Protein 4AO6 (pdb70)

Nearest PDB structures (foldseek):
  4ao6-assembly1_A-2  TM=1.005E+00  e=2.327E-51  unidentified
  4ao7-assembly1_A-2  TM=9.960E-01  e=3.201E-47  unidentified
  4ao8-assembly1_A-2  TM=9.995E-01  e=1.293E-46  unidentified
  6eic-assembly3_B  TM=7.854E-01  e=2.548E-12  Mycobacterium tuberculosis H37Rv
  7p0y-assembly1_A  TM=7.653E-01  e=2.265E-11  Mycobacterium tuberculosis H37Rv

B-factor: mean 31.87, std 13.3, range [12.81, 83.3]

Radius of gyration: 16.22 Å; Cα contacts (8 Å, |Δi|>4): 499; chains: 1; bounding box: 33×37×43 Å

Secondary structure (DSSP, 8-state):
-EE-S--EEETTEEEEEEEEEETTEEEEEEEEEESSS--SEEEEEE--HHHHHHHHHHHTTEEEEEE------GGGSTTHHHHHHHTTHHHHHHHHHHHHHHHHHHHH----EEEEE-THHHHHHHHHHHH-TTEEEEEEES--TTSTTHHHHHHHGGG--S-EEEEEETT-SSS-HHHHHHHHHH---SSEEEEEESS-TT---HHIIIIIHHHHHHHH--

Foldseek 3Di:
DFWDVDWDDDDQKTKTWDWDQFPNDIKTKIKIAGNDDAAAAEEEEAEVLSVVQQVLLNVLRYMYMYIHALEVHGQPDPCRLVSQVVRVHQVNLQRSVVVVLVVCCVVRNQHQYAYEYEDVSQSSVLSNLLPPVSHQEYEYEPDFLVGSVNVVLLVRQLSNAHAYEYEYECAEPNAHPVRRVVSQVSHNYPNYHYDYYYDYSVCDPVCCSHVVVSVVCSVRRD

Structure (mmCIF, N/CA/C/O backbone):
data_4AO6
#
_entry.id   4AO6
#
_cell.length_a   55.860
_cell.length_b   69.870
_cell.length_c   54.060
_cell.angle_alpha   90.00
_cell.angle_beta   90.00
_cell.angle_gamma   90.00
#
_symmetry.space_group_name_H-M   'P 21 21 2'
#
loop_
_entity.id
_entity.type
_entity.pdbx_description
1 polymer ESTERASE
2 water water
#
loop_
_atom_site.group_PDB
_atom_site.id
_atom_site.type_symbol
_atom_site.label_atom_id
_atom_site.label_alt_id
_atom_site.label_comp_id
_atom_site.label_asym_id
_atom_site.label_entity_id
_atom_site.label_seq_id
_atom_site.pdbx_PDB_ins_code
_atom_site.Cartn_x
_atom_site.Cartn_y
_atom_site.Cartn_z
_atom_site.occupancy
_atom_site.B_iso_or_equiv
_atom_site.auth_seq_id
_atom_site.auth_comp_id
_atom_site.auth_asym_id
_atom_site.auth_atom_id
_atom_site.pdbx_PDB_model_num
ATOM 1 N N . MET A 1 17 ? 46.814 33.284 20.102 1.00 56.81 5 MET A N 1
ATOM 2 C CA . MET A 1 17 ? 47.460 32.503 21.184 1.00 56.24 5 MET A CA 1
ATOM 3 C C . MET A 1 17 ? 47.202 33.153 22.538 1.00 56.52 5 MET A C 1
ATOM 4 O O . MET A 1 17 ? 48.144 33.414 23.296 1.00 57.51 5 MET A O 1
ATOM 9 N N . SER A 1 18 ? 45.926 33.411 22.834 1.00 55.46 6 SER A N 1
ATOM 10 C CA . SER A 1 18 ? 45.521 33.946 24.135 1.00 55.28 6 SER A CA 1
ATOM 11 C C . SER A 1 18 ? 44.035 33.736 24.424 1.00 53.98 6 SER A C 1
ATOM 12 O O . SER A 1 18 ? 43.205 33.713 23.507 1.00 53.33 6 SER A O 1
ATOM 15 N N . TRP A 1 19 ? 43.716 33.606 25.709 1.00 53.57 7 TRP A N 1
ATOM 16 C CA . TRP A 1 19 ? 42.336 33.504 26.176 1.00 52.77 7 TRP A CA 1
ATOM 17 C C . TRP A 1 19 ? 41.532 34.769 25.883 1.00 54.95 7 TRP A C 1
ATOM 18 O O . TRP A 1 19 ? 42.090 35.867 25.780 1.00 55.67 7 TRP A O 1
ATOM 29 N N . ASN A 1 20 ? 40.218 34.576 25.774 1.00 56.31 8 ASN A N 1
ATOM 30 C CA . ASN A 1 20 ? 39.234 35.583 25.365 1.00 58.77 8 ASN A CA 1
ATOM 31 C C . ASN A 1 20 ? 39.286 35.937 23.881 1.00 59.85 8 ASN A C 1
ATOM 32 O O . ASN A 1 20 ? 40.260 36.537 23.428 1.00 60.41 8 ASN A O 1
ATOM 37 N N . GLY A 1 21 ? 38.257 35.555 23.120 1.00 60.62 9 GLY A N 1
ATOM 38 C CA . GLY A 1 21 ? 37.143 34.720 23.585 1.00 61.73 9 GLY A CA 1
ATOM 39 C C . GLY A 1 21 ? 36.089 35.319 24.510 0.50 63.90 9 GLY A C 1
ATOM 40 O O . GLY A 1 21 ? 34.973 35.630 24.077 0.50 64.23 9 GLY A O 1
ATOM 41 N N . LYS A 1 22 ? 36.460 35.454 25.787 1.00 65.64 10 LYS A N 1
ATOM 42 C CA . LYS A 1 22 ? 35.594 35.890 26.900 1.00 67.85 10 LYS A CA 1
ATOM 43 C C . LYS A 1 22 ? 34.799 34.698 27.429 1.00 68.08 10 LYS A C 1
ATOM 44 O O . LYS A 1 22 ? 34.162 33.971 26.658 1.00 67.36 10 LYS A O 1
ATOM 50 N N . ASP A 1 23 ? 34.855 34.494 28.746 1.00 69.65 11 ASP A N 1
ATOM 51 C CA . ASP A 1 23 ? 34.406 33.233 29.350 1.00 69.92 11 ASP A CA 1
ATOM 52 C C . ASP A 1 23 ? 33.243 33.290 30.355 1.00 71.27 11 ASP A C 1
ATOM 53 O O . ASP A 1 23 ? 33.066 34.279 31.071 1.00 72.89 11 ASP A O 1
ATOM 58 N N . GLU A 1 24 ? 32.459 32.211 30.387 1.00 71.03 12 GLU A N 1
ATOM 59 C CA . GLU A 1 24 ? 31.324 32.064 31.308 1.00 72.26 12 GLU A CA 1
ATOM 60 C C . GLU A 1 24 ? 31.468 30.793 32.167 1.00 71.94 12 GLU A C 1
ATOM 61 O O . GLU A 1 24 ? 32.517 30.145 32.155 1.00 71.29 12 GLU A O 1
ATOM 67 N N . ARG A 1 25 ? 30.427 30.454 32.926 0.50 72.59 13 ARG A N 1
ATOM 68 C CA . ARG A 1 25 ? 30.397 29.190 33.666 1.00 72.16 13 ARG A CA 1
AT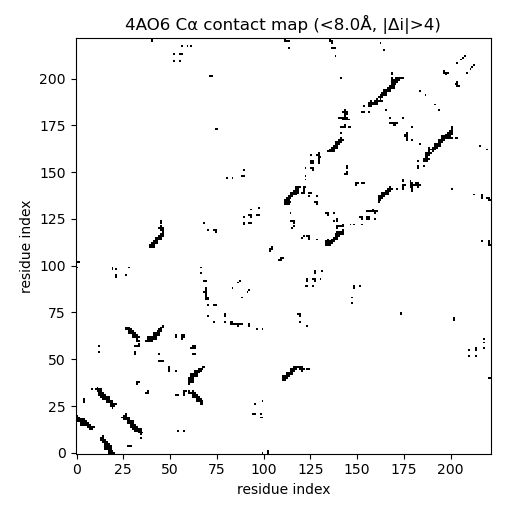OM 69 C C . ARG A 1 25 ? 28.973 28.666 33.847 0.50 72.17 13 ARG A C 1
ATOM 70 O O . ARG A 1 25 ? 28.203 29.181 34.664 0.50 73.55 13 ARG A O 1
ATOM 78 N N . LYS A 1 26 ? 28.637 27.640 33.069 1.00 70.47 14 LYS A N 1
ATOM 79 C CA . LYS A 1 26 ? 27.327 26.999 33.147 1.00 70.29 14 LYS A CA 1
ATOM 80 C C . LYS A 1 26 ? 27.422 25.684 33.925 1.00 69.25 14 LYS A C 1
ATOM 81 O O . LYS A 1 26 ? 28.001 24.706 33.433 1.00 67.83 14 LYS A O 1
ATOM 87 N N . LEU A 1 27 ? 26.864 25.686 35.141 1.00 69.61 15 LEU A N 1
ATOM 88 C CA . LEU A 1 27 ? 26.806 24.509 36.024 1.00 68.60 15 LEU A CA 1
ATOM 89 C C . LEU A 1 27 ? 28.206 23.985 36.406 1.00 66.90 15 LEU A C 1
ATOM 90 O O . LEU A 1 27 ? 29.005 24.727 36.977 1.00 67.53 15 LEU A O 1
ATOM 95 N N . SER A 1 28 ? 28.491 22.721 36.087 1.00 64.31 16 SER A N 1
ATOM 96 C CA . SER A 1 28 ? 29.759 22.070 36.426 1.00 62.28 16 SER A CA 1
ATOM 97 C C . SER A 1 28 ? 30.736 22.072 35.241 1.00 59.70 16 SER A C 1
ATOM 98 O O . SER A 1 28 ? 31.806 21.452 35.296 1.00 58.99 16 SER A O 1
ATOM 101 N N . VAL A 1 29 ? 30.360 22.791 34.184 1.00 57.68 17 VAL A N 1
ATOM 102 C CA . VAL A 1 29 ? 31.183 22.941 32.986 1.00 54.75 17 VAL A CA 1
ATOM 103 C C . VAL A 1 29 ? 31.687 24.385 32.885 1.00 54.19 17 VAL A C 1
ATOM 104 O O . VAL A 1 29 ? 30.891 25.330 32.812 1.00 55.22 17 VAL A O 1
ATOM 108 N N . GLN A 1 30 ? 33.007 24.550 32.916 1.00 52.15 18 GLN A N 1
ATOM 109 C CA . GLN A 1 30 ? 33.646 25.848 32.699 1.00 51.04 18 GLN A CA 1
ATOM 110 C C . GLN A 1 30 ? 33.906 26.036 31.203 1.00 48.87 18 GLN A C 1
ATOM 111 O O . GLN A 1 30 ? 34.494 25.172 30.556 1.00 47.57 18 GLN A O 1
ATOM 117 N N . GLU A 1 31 ? 33.449 27.159 30.659 1.00 47.60 19 GLU A N 1
ATOM 118 C CA . GLU A 1 31 ? 33.664 27.480 29.254 1.00 45.45 19 GLU A CA 1
ATOM 119 C C . GLU A 1 31 ? 34.525 28.737 29.133 1.00 44.62 19 GLU A C 1
ATOM 120 O O . GLU A 1 31 ? 34.221 29.768 29.743 1.00 45.54 19 GLU A O 1
ATOM 126 N N . ARG A 1 32 ? 35.603 28.638 28.367 1.00 41.80 20 ARG A N 1
ATOM 127 C CA . ARG A 1 32 ? 36.532 29.745 28.182 1.00 41.31 20 ARG A CA 1
ATOM 128 C C . ARG A 1 32 ? 36.783 29.975 26.712 1.00 39.59 20 ARG A C 1
ATOM 129 O O . ARG A 1 32 ? 37.157 29.046 25.984 1.00 37.74 20 ARG A O 1
ATOM 137 N N . GLY A 1 33 ? 36.583 31.213 26.279 1.00 38.60 21 GLY A N 1
ATOM 138 C CA . GLY A 1 33 ? 36.896 31.585 24.916 1.00 37.22 21 GLY A CA 1
ATOM 139 C C . GLY A 1 33 ? 38.378 31.838 24.773 1.00 36.76 21 GLY A C 1
ATOM 140 O O . GLY A 1 33 ? 39.045 32.217 25.739 1.00 36.75 21 GLY A O 1
ATOM 141 N N . PHE A 1 34 ? 38.884 31.627 23.565 1.00 35.73 22 PHE A N 1
ATOM 142 C CA . PHE A 1 34 ? 40.247 31.997 23.212 1.00 36.28 22 PHE A CA 1
ATOM 143 C C . PHE A 1 34 ? 40.337 32.446 21.756 1.00 37.59 22 PHE A C 1
ATOM 144 O O . PHE A 1 34 ? 39.385 32.300 20.985 1.00 36.89 22 PHE A O 1
ATOM 152 N N . SER A 1 35 ? 41.480 33.009 21.391 1.00 39.80 23 SER A N 1
ATOM 153 C CA . SER A 1 35 ? 41.675 33.534 20.060 1.00 42.50 23 SER A CA 1
ATOM 154 C C . SER A 1 35 ? 43.100 33.256 19.629 1.00 43.87 23 SER A C 1
ATOM 155 O O . SER A 1 35 ? 44.033 33.368 20.433 1.00 45.10 23 SER A O 1
ATOM 158 N N . LEU A 1 36 ? 43.276 32.892 18.365 1.00 45.15 24 LEU A N 1
ATOM 159 C CA . LEU A 1 36 ? 44.614 32.638 17.834 1.00 46.84 24 LEU A CA 1
ATOM 160 C C . LEU A 1 36 ? 44.918 33.463 16.598 1.00 48.33 24 LEU A C 1
ATOM 161 O O . LEU A 1 36 ? 44.018 33.798 15.834 1.00 48.47 24 LEU A O 1
ATOM 166 N N . GLU A 1 37 ? 46.196 33.781 16.405 1.00 50.11 25 GLU A N 1
ATOM 167 C CA . GLU A 1 37 ? 46.658 34.344 15.142 1.00 51.94 25 GLU A CA 1
ATOM 168 C C . GLU A 1 37 ? 47.527 33.297 14.452 1.00 51.92 25 GLU A C 1
ATOM 169 O O . GLU A 1 37 ? 48.583 32.920 14.968 1.00 52.30 25 GLU A O 1
ATOM 175 N N . VAL A 1 38 ? 47.056 32.806 13.304 1.00 51.99 26 VAL A N 1
ATOM 176 C CA . VAL A 1 38 ? 47.715 31.713 12.585 1.00 51.98 26 VAL A CA 1
ATOM 177 C C . VAL A 1 38 ? 47.902 32.056 11.107 1.00 53.39 26 VAL A C 1
ATOM 178 O O . VAL A 1 38 ? 46.922 32.275 10.385 1.00 53.57 26 VAL A O 1
ATOM 182 N N . ASP A 1 39 ? 49.165 32.100 10.675 1.00 54.78 27 ASP A N 1
ATOM 183 C CA . ASP A 1 39 ? 49.554 32.397 9.286 1.00 56.13 27 ASP A CA 1
ATOM 184 C C . ASP A 1 39 ? 48.703 33.497 8.623 1.00 57.02 27 ASP A C 1
ATOM 185 O O . ASP A 1 39 ? 48.283 33.359 7.468 1.00 57.45 27 ASP A O 1
ATOM 190 N N . GLY A 1 40 ? 48.449 34.574 9.373 1.00 57.20 28 GLY A N 1
ATOM 191 C CA . GLY A 1 40 ? 47.658 35.712 8.893 1.00 58.01 28 GLY A CA 1
ATOM 192 C C . GLY A 1 40 ? 46.175 35.731 9.245 1.00 56.99 28 GLY A C 1
ATOM 193 O O . GLY A 1 40 ? 45.490 36.725 8.974 1.00 57.80 28 GLY A O 1
ATOM 194 N N . ARG A 1 41 ? 45.683 34.648 9.850 1.00 55.08 29 ARG A N 1
ATOM 195 C CA . ARG A 1 41 ? 44.258 34.495 10.181 1.00 53.75 29 ARG A CA 1
ATOM 196 C C . ARG A 1 41 ? 43.963 34.624 11.679 1.00 52.71 29 ARG A C 1
ATOM 197 O O . ARG A 1 41 ? 44.815 34.325 12.526 1.00 52.69 29 ARG A O 1
ATOM 205 N N . THR A 1 42 ? 42.745 35.071 11.989 1.00 51.79 30 THR A N 1
ATOM 206 C CA . THR A 1 42 ? 42.252 35.161 13.364 1.00 50.23 30 THR A CA 1
ATOM 207 C C . THR A 1 42 ? 41.374 33.947 13.645 0.50 47.92 30 THR A C 1
ATOM 208 O O . THR A 1 42 ? 40.334 33.771 13.006 0.50 47.48 30 THR A O 1
ATOM 212 N N . VAL A 1 43 ? 41.800 33.124 14.602 1.00 45.67 31 VAL A N 1
ATOM 213 C CA . VAL A 1 43 ? 41.151 31.841 14.886 1.00 43.67 31 VAL A CA 1
ATOM 214 C C . VAL A 1 43 ? 40.406 31.869 16.230 1.00 41.97 31 VAL A C 1
ATOM 215 O O . VAL A 1 43 ? 41.032 31.784 17.298 1.00 42.22 31 VAL A O 1
ATOM 219 N N . PRO A 1 44 ? 39.064 31.999 16.179 1.00 40.64 32 PRO A N 1
ATOM 220 C CA . PRO A 1 44 ? 38.229 31.989 17.386 1.00 39.33 32 PRO A CA 1
ATOM 221 C C . PRO A 1 44 ? 37.973 30.565 17.913 1.00 36.36 32 PRO A C 1
ATOM 222 O O . PRO A 1 44 ? 37.690 29.653 17.129 1.00 35.37 32 PRO A O 1
ATOM 226 N N . GLY A 1 45 ? 38.057 30.392 19.227 1.00 34.69 33 GLY A N 1
ATOM 227 C CA . GLY A 1 45 ? 37.844 29.080 19.835 1.00 32.27 33 GLY A CA 1
ATOM 228 C C . GLY A 1 45 ? 37.158 29.071 21.191 1.00 31.08 33 GLY A C 1
ATOM 229 O O . GLY A 1 45 ? 36.975 30.117 21.825 1.00 32.96 33 GLY A O 1
ATOM 230 N N . VAL A 1 46 ? 36.772 27.876 21.630 1.00 29.15 34 VAL A N 1
ATOM 231 C CA . VAL A 1 46 ? 36.119 27.663 22.918 1.00 28.77 34 VAL A CA 1
ATOM 232 C C . VAL A 1 46 ? 36.701 26.420 23.584 1.00 27.45 34 VAL A C 1
ATOM 233 O O . VAL A 1 46 ? 36.978 25.431 22.910 1.00 26.15 34 VAL A O 1
ATOM 237 N N . TYR A 1 47 ? 36.843 26.483 24.909 1.00 27.00 35 TYR A N 1
ATOM 238 C CA . TYR A 1 47 ? 37.352 25.377 25.689 1.00 26.35 35 TYR A CA 1
ATOM 239 C C . TYR A 1 47 ? 36.395 25.029 26.818 1.00 27.06 35 TYR A C 1
ATOM 240 O O . TYR A 1 47 ? 36.028 25.899 27.639 1.00 28.51 35 TYR A O 1
ATOM 249 N N . TRP A 1 48 ? 35.968 23.768 26.843 1.00 26.68 36 TRP A N 1
ATOM 250 C CA . TRP A 1 48 ? 35.057 23.267 27.863 1.00 28.08 36 TRP A CA 1
ATOM 251 C C . TRP A 1 48 ? 35.813 22.352 28.801 1.00 29.20 36 TRP A C 1
ATOM 252 O O . TRP A 1 48 ? 36.562 21.483 28.360 1.00 26.94 36 TRP A O 1
ATOM 263 N N . SER A 1 49 ? 35.602 22.532 30.105 1.00 31.56 37 SER A N 1
ATOM 264 C CA . SER A 1 49 ? 36.314 21.726 31.092 1.00 34.28 37 SER A CA 1
ATOM 265 C C . SER A 1 49 ? 35.490 21.600 32.363 1.00 36.49 37 SER A C 1
ATOM 266 O O . SER A 1 49 ? 34.581 22.400 32.582 1.00 37.68 37 SER A O 1
ATOM 269 N N . PRO A 1 50 ? 35.779 20.578 33.188 1.00 38.24 38 PRO A N 1
ATOM 270 C CA . PRO A 1 50 ? 35.118 20.491 34.491 1.00 41.01 38 PRO A CA 1
ATOM 271 C C . PRO A 1 50 ? 35.461 21.719 35.324 1.00 43.47 38 PRO A C 1
ATOM 272 O O . PRO A 1 50 ? 36.612 22.178 35.319 1.00 44.04 38 PRO A O 1
ATOM 276 N N . ALA A 1 51 ? 34.459 22.244 36.018 1.00 46.32 39 ALA A N 1
ATOM 277 C CA . ALA A 1 51 ? 34.611 23.455 36.824 1.00 49.01 39 ALA A CA 1
ATOM 278 C C . ALA A 1 51 ? 35.493 23.254 38.063 1.00 51.14 39 ALA A C 1
ATOM 279 O O . ALA A 1 51 ? 35.840 24.218 38.749 1.00 52.55 39 ALA A O 1
ATOM 281 N N . GLU A 1 52 ? 35.859 22.003 38.329 1.00 51.90 40 GLU A N 1
ATOM 282 C CA . GLU A 1 52 ? 36.763 21.657 39.424 1.00 53.95 40 GLU A CA 1
ATOM 283 C C . GLU A 1 52 ? 36.795 20.133 39.553 1.00 54.28 40 GLU A C 1
ATOM 284 O O . GLU A 1 52 ? 35.744 19.489 39.518 1.00 54.82 40 GLU A O 1
ATOM 290 N N . GLY A 1 53 ? 37.985 19.546 39.673 1.00 54.47 41 GLY A N 1
ATOM 291 C CA . GLY A 1 53 ? 39.250 20.279 39.665 1.00 54.52 41 GLY A CA 1
ATOM 292 C C . GLY A 1 53 ? 39.926 20.150 38.314 1.00 53.00 41 GLY A C 1
ATOM 293 O O . GLY A 1 53 ? 40.105 21.148 37.601 1.00 53.07 41 GLY A O 1
ATOM 294 N N . SER A 1 54 ? 40.279 18.915 37.950 1.00 51.41 42 SER A N 1
ATOM 295 C CA . SER A 1 54 ? 40.976 18.671 36.695 1.00 48.63 42 SER A CA 1
ATOM 296 C C . SER A 1 54 ? 40.341 17.616 35.797 1.00 45.78 42 SER A C 1
ATOM 297 O O . SER A 1 54 ? 39.298 17.023 36.107 1.00 45.92 42 SER A O 1
ATOM 300 N N . SER A 1 55 ? 41.004 17.387 34.672 1.00 42.14 43 SER A N 1
ATOM 301 C CA . SER A 1 55 ? 40.444 16.601 33.590 1.00 37.69 43 SER A CA 1
ATOM 302 C C . SER A 1 55 ? 41.614 16.033 32.830 1.00 34.98 43 SER A C 1
ATOM 303 O O . SER A 1 55 ? 42.502 16.775 32.414 1.00 35.04 43 SER A O 1
ATOM 306 N N . ASP A 1 56 ? 41.636 14.715 32.682 1.00 31.85 44 ASP A N 1
ATOM 307 C CA . ASP A 1 56 ? 42.809 14.021 32.173 1.00 29.98 44 ASP A CA 1
ATOM 308 C C . ASP A 1 56 ? 42.861 13.686 30.693 1.00 27.87 44 ASP A C 1
ATOM 309 O O . ASP A 1 56 ? 43.830 13.086 30.234 1.00 26.62 44 ASP A O 1
ATOM 314 N N . ARG A 1 57 ? 41.813 14.038 29.936 1.00 24.20 45 ARG A N 1
ATOM 315 C CA . ARG A 1 57 ? 41.742 13.700 28.515 1.00 22.95 45 ARG A CA 1
ATOM 316 C C . ARG A 1 57 ? 41.069 14.864 27.794 1.00 19.61 45 ARG A C 1
ATOM 317 O O . ARG A 1 57 ? 40.411 15.696 28.429 1.00 20.86 45 ARG A O 1
ATOM 325 N N . LEU A 1 58 ? 41.297 14.963 26.495 1.00 18.16 46 LEU A N 1
ATOM 326 C CA . LEU A 1 58 ? 40.752 16.065 25.689 1.00 16.95 46 LEU A CA 1
ATOM 327 C C . LEU A 1 58 ? 40.203 15.563 24.362 1.00 17.17 46 LEU A C 1
ATOM 328 O O . LEU A 1 58 ? 40.764 14.662 23.750 1.00 17.24 46 LEU A O 1
ATOM 333 N N . VAL A 1 59 ? 39.084 16.153 23.906 1.00 15.68 47 VAL A N 1
ATOM 334 C CA . VAL A 1 59 ? 38.565 15.886 22.563 1.00 15.56 47 VAL A CA 1
ATOM 335 C C . VAL A 1 59 ? 38.384 17.184 21.788 1.00 15.66 47 VAL A C 1
ATOM 336 O O . VAL A 1 59 ? 37.863 18.169 22.318 1.00 17.31 47 VAL A O 1
ATOM 340 N N . LEU A 1 60 ? 38.858 17.192 20.542 1.00 16.64 48 LEU A N 1
ATOM 341 C CA . LEU A 1 60 ? 38.668 18.320 19.634 1.00 17.04 48 LEU A CA 1
ATOM 342 C C . LEU A 1 60 ? 37.364 18.080 18.911 1.00 16.31 48 LEU A C 1
ATOM 343 O O . LEU A 1 60 ? 37.120 16.976 18.400 1.00 17.08 48 LEU A O 1
ATOM 348 N N . LEU A 1 61 ? 36.510 19.110 18.916 1.00 17.14 49 LEU A N 1
ATOM 349 C CA . LEU A 1 61 ? 35.154 19.005 18.330 1.00 17.74 49 LEU A CA 1
ATOM 350 C C . LEU A 1 61 ? 35.050 19.875 17.072 1.00 18.74 49 LEU A C 1
ATOM 351 O O . LEU A 1 61 ? 35.184 21.100 17.147 1.00 19.54 49 LEU A O 1
ATOM 356 N N . GLY A 1 62 ? 34.828 19.230 15.929 1.00 19.44 50 GLY A N 1
ATOM 357 C CA . GLY A 1 62 ? 34.755 19.904 14.637 1.00 21.65 50 GLY A CA 1
ATOM 358 C C . GLY A 1 62 ? 33.332 20.058 14.163 1.00 23.88 50 GLY A C 1
ATOM 359 O O . GLY A 1 62 ? 32.554 19.112 14.207 1.00 23.56 50 GLY A O 1
ATOM 360 N N . HIS A 1 63 ? 32.975 21.252 13.709 1.00 27.96 51 HIS A N 1
ATOM 361 C CA . HIS A 1 63 ? 31.609 21.433 13.221 1.00 31.09 51 HIS A CA 1
ATOM 362 C C . HIS A 1 63 ? 31.514 22.103 11.853 1.00 33.41 51 HIS A C 1
ATOM 363 O O . HIS A 1 63 ? 30.433 22.566 11.436 1.00 36.02 51 HIS A O 1
ATOM 370 N N . GLU A 1 72 ? 24.785 23.459 17.780 1.00 41.07 60 GLU A N 1
ATOM 371 C CA . GLU A 1 72 ? 24.061 23.001 18.966 1.00 40.09 60 GLU A CA 1
ATOM 372 C C . GLU A 1 72 ? 24.551 21.617 19.419 1.00 37.88 60 GLU A C 1
ATOM 373 O O . GLU A 1 72 ? 24.856 21.437 20.606 1.00 37.84 60 GLU A O 1
ATOM 379 N N . TYR A 1 73 ? 24.636 20.653 18.497 1.00 35.82 61 TYR A N 1
ATOM 380 C CA . TYR A 1 73 ? 25.050 19.304 18.891 1.00 33.25 61 TYR A CA 1
ATOM 381 C C . TYR A 1 73 ? 26.470 19.273 19.438 1.00 30.58 61 TYR A C 1
ATOM 382 O O . TYR A 1 73 ? 26.756 18.476 20.317 1.00 28.50 61 TYR A O 1
ATOM 391 N N . ILE A 1 74 ? 27.328 20.165 18.936 1.00 29.96 62 ILE A N 1
ATOM 392 C CA . ILE A 1 74 ? 28.703 20.318 19.443 1.00 28.77 62 ILE A CA 1
ATOM 393 C C . ILE A 1 74 ? 28.726 20.666 20.934 1.00 27.68 62 ILE A C 1
ATOM 394 O O . ILE A 1 74 ? 29.449 20.036 21.729 1.00 26.36 62 ILE A O 1
ATOM 399 N N A GLU A 1 75 ? 27.941 21.669 21.317 0.70 27.92 63 GLU A N 1
ATOM 400 N N B GLU A 1 75 ? 27.921 21.661 21.302 0.30 27.66 63 GLU A N 1
ATOM 401 C CA A GLU A 1 75 ? 27.784 22.012 22.715 0.70 27.96 63 GLU A CA 1
ATOM 402 C CA B GLU A 1 75 ? 27.711 22.038 22.692 0.30 27.43 63 GLU A CA 1
ATOM 403 C C A GLU A 1 75 ? 27.225 20.831 23.529 0.70 25.86 63 GLU A C 1
ATOM 404 C C B GLU A 1 75 ? 27.198 20.861 23.528 0.30 25.98 63 GLU A C 1
ATOM 405 O O A GLU A 1 75 ? 27.679 20.603 24.649 0.70 25.27 63 GLU A O 1
ATOM 406 O O B GLU A 1 75 ? 27.655 20.657 24.653 0.30 25.77 63 GLU A O 1
ATOM 417 N N . GLN A 1 76 ? 26.264 20.092 22.965 1.00 24.80 64 GLN A N 1
ATOM 418 C CA . GLN A 1 76 ? 25.704 18.892 23.645 1.00 23.67 64 GLN A CA 1
ATOM 419 C C . GLN A 1 76 ? 26.760 17.822 23.907 1.00 22.06 64 GLN A C 1
ATOM 420 O O . GLN A 1 76 ? 26.895 17.329 25.038 1.00 22.65 64 GLN A O 1
ATOM 426 N N . VAL A 1 77 ? 27.537 17.508 22.865 1.00 21.01 65 VAL A N 1
ATOM 427 C CA . VAL A 1 77 ? 28.628 16.530 22.975 1.00 19.89 65 VAL A CA 1
ATOM 428 C C . VAL A 1 77 ? 29.663 17.000 24.012 1.00 19.83 65 VAL A C 1
ATOM 429 O O . VAL A 1 77 ? 30.102 16.226 24.889 1.00 19.78 65 VAL A O 1
ATOM 433 N N . ALA A 1 78 ? 30.032 18.275 23.941 1.00 20.65 66 ALA A N 1
ATOM 434 C CA . ALA A 1 78 ? 31.000 18.809 24.900 1.00 21.52 66 ALA A CA 1
ATOM 435 C C . ALA A 1 78 ? 30.544 18.592 26.343 1.00 22.73 66 ALA A C 1
ATOM 436 O O . ALA A 1 78 ? 31.323 18.159 27.184 1.00 22.62 66 ALA A O 1
ATOM 438 N N . LYS A 1 79 ? 29.276 18.891 26.619 1.00 22.59 67 LYS A N 1
ATOM 439 C CA . LYS A 1 79 ? 28.728 18.712 27.968 1.00 24.35 67 LYS A CA 1
ATOM 440 C C . LYS A 1 79 ? 28.819 17.267 28.442 1.00 23.20 67 LYS A C 1
ATOM 441 O O . LYS A 1 79 ? 29.222 17.004 29.581 1.00 24.10 67 LYS A O 1
ATOM 447 N N . LEU A 1 80 ? 28.428 16.340 27.571 1.00 22.53 68 LEU A N 1
ATOM 448 C CA . LEU A 1 80 ? 28.535 14.904 27.873 1.00 21.35 68 LEU A CA 1
ATOM 449 C C . LEU A 1 80 ? 29.974 14.452 28.111 1.00 21.35 68 LEU A C 1
ATOM 450 O O . LEU A 1 80 ? 30.245 13.719 29.061 1.00 22.29 68 LEU A O 1
ATOM 455 N N . LEU A 1 81 ? 30.900 14.901 27.266 1.00 20.87 69 LEU A N 1
ATOM 456 C CA . LEU A 1 81 ? 32.326 14.582 27.470 1.00 21.19 69 LEU A CA 1
ATOM 457 C C . LEU A 1 81 ? 32.856 15.087 28.794 1.00 22.46 69 LEU A C 1
ATOM 458 O O . LEU A 1 81 ? 33.514 14.337 29.518 1.00 23.20 69 LEU A O 1
ATOM 463 N N . VAL A 1 82 ? 32.542 16.337 29.124 1.00 23.95 70 VAL A N 1
ATOM 464 C CA . VAL A 1 82 ? 32.998 16.899 30.403 1.00 26.39 70 VAL A CA 1
ATOM 465 C C . VAL A 1 82 ? 32.473 16.036 31.553 1.00 28.88 70 VAL A C 1
ATOM 466 O O . VAL A 1 82 ? 33.192 15.759 32.530 1.00 30.75 70 VAL A O 1
ATOM 470 N N . GLY A 1 83 ? 31.226 15.593 31.421 1.00 29.95 71 GLY A N 1
ATOM 471 C CA . GLY A 1 83 ? 30.629 14.635 32.343 1.00 32.62 71 GLY A CA 1
ATOM 472 C C . GLY A 1 83 ? 31.408 13.347 32.550 1.00 32.96 71 GLY A C 1
ATOM 473 O O . GLY A 1 83 ? 31.321 12.748 33.631 1.00 35.73 71 GLY A O 1
ATOM 474 N N . ARG A 1 84 ? 32.187 12.934 31.556 1.00 31.95 72 ARG A N 1
ATOM 475 C CA . ARG A 1 84 ? 33.055 11.759 31.697 1.00 31.59 72 ARG A CA 1
ATOM 476 C C . ARG A 1 84 ? 34.461 12.136 32.115 1.00 31.59 72 ARG A C 1
ATOM 477 O O . ARG A 1 84 ? 35.347 11.283 32.071 1.00 31.69 72 ARG A O 1
ATOM 485 N N . GLY A 1 85 ? 34.659 13.404 32.482 1.00 30.70 73 GLY A N 1
ATOM 486 C CA . GLY A 1 85 ? 35.988 13.934 32.856 1.00 30.99 73 GLY A CA 1
ATOM 487 C C . GLY A 1 85 ? 36.898 14.226 31.677 1.00 29.77 73 GLY A C 1
ATOM 488 O O . GLY A 1 85 ? 38.135 14.288 31.825 1.00 30.66 73 GLY A O 1
ATOM 489 N N . ILE A 1 86 ? 36.291 14.417 30.503 1.00 26.25 74 ILE A N 1
ATOM 490 C CA . ILE A 1 86 ? 37.001 14.674 29.257 1.00 24.23 74 ILE A CA 1
ATOM 491 C C . ILE A 1 86 ? 36.769 16.132 28.838 1.00 24.09 74 ILE A C 1
ATOM 492 O O . ILE A 1 86 ? 35.633 16.539 28.614 1.00 24.59 74 ILE A O 1
ATOM 497 N N . SER A 1 87 ? 37.831 16.933 28.747 1.00 23.03 75 SER A N 1
ATOM 498 C CA . SER A 1 87 ? 37.693 18.316 28.302 1.00 22.02 75 SER A CA 1
ATOM 499 C C . SER A 1 87 ? 37.469 18.360 26.793 1.00 19.94 75 SER A C 1
ATOM 500 O O . SER A 1 87 ? 37.728 17.380 26.094 1.00 18.75 75 SER A O 1
ATOM 503 N N . ALA A 1 88 ? 36.957 19.476 26.290 1.00 20.39 76 ALA A N 1
ATOM 504 C CA . ALA A 1 88 ? 36.714 19.577 24.850 1.00 19.42 76 ALA A CA 1
ATOM 505 C C . ALA A 1 88 ? 37.110 20.943 24.349 1.00 20.13 76 ALA A C 1
ATOM 506 O O . ALA A 1 88 ? 37.059 21.931 25.102 1.00 21.14 76 ALA A O 1
ATOM 508 N N . MET A 1 89 ? 37.514 21.006 23.091 1.00 18.50 77 MET A N 1
ATOM 509 C CA . MET A 1 89 ? 37.903 22.260 22.482 1.00 18.99 77 MET A CA 1
ATOM 510 C C . MET A 1 89 ? 37.410 22.318 21.049 1.00 19.97 77 MET A C 1
ATOM 511 O O . MET A 1 89 ? 37.459 21.316 20.325 1.00 18.67 77 MET A O 1
ATOM 516 N N . ALA A 1 90 ? 36.954 23.508 20.639 1.00 20.88 78 ALA A N 1
ATOM 517 C CA . ALA A 1 90 ? 36.549 23.728 19.271 1.00 21.38 78 ALA A CA 1
ATOM 518 C C . ALA A 1 90 ? 37.056 25.076 18.753 1.00 23.23 78 ALA A C 1
ATOM 519 O O . ALA A 1 90 ? 37.137 26.034 19.515 1.00 24.90 78 ALA A O 1
ATOM 521 N N . ILE A 1 91 ? 37.451 25.118 17.481 1.00 24.32 79 ILE A N 1
ATOM 522 C CA . ILE A 1 91 ? 37.677 26.395 16.784 1.00 27.41 79 ILE A CA 1
ATOM 523 C C . ILE A 1 91 ? 36.729 26.481 15.592 1.00 29.18 79 ILE A C 1
ATOM 524 O O . ILE A 1 91 ? 36.194 25.468 15.173 1.00 28.94 79 ILE A O 1
ATOM 529 N N . ASP A 1 92 ? 36.499 27.678 15.053 1.00 33.13 80 ASP A N 1
ATOM 530 C CA . ASP A 1 92 ? 35.678 27.783 13.840 1.00 35.79 80 ASP A 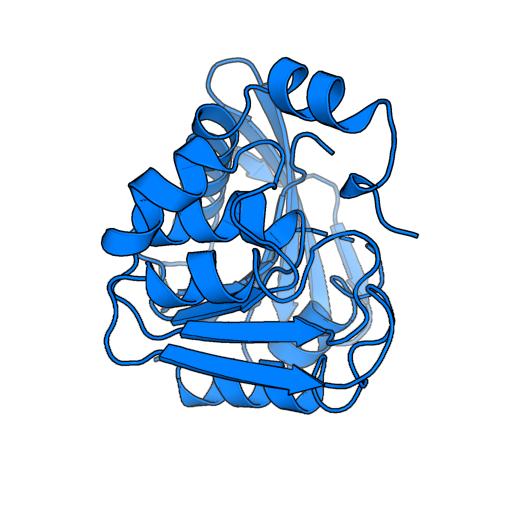CA 1
ATOM 531 C C . ASP A 1 92 ? 36.498 27.396 12.617 1.00 37.87 80 ASP A C 1
ATOM 532 O O . ASP A 1 92 ? 37.701 27.677 12.558 1.00 38.70 80 ASP A O 1
ATOM 537 N N . GLY A 1 93 ? 35.852 26.737 11.655 1.00 39.15 81 GLY A N 1
ATOM 538 C CA . GLY A 1 93 ? 36.466 26.449 10.355 1.00 41.50 81 GLY A CA 1
ATOM 539 C C . GLY A 1 93 ? 35.958 27.416 9.289 1.00 44.58 81 GLY A C 1
ATOM 540 O O . GLY A 1 93 ? 35.210 28.350 9.610 1.00 45.47 81 GLY A O 1
ATOM 541 N N . PRO A 1 94 ? 36.357 27.203 8.014 1.00 46.20 82 PRO A N 1
ATOM 542 C CA . PRO A 1 94 ? 35.847 27.993 6.880 1.00 48.37 82 PRO A CA 1
ATOM 543 C C . PRO A 1 94 ? 34.387 27.652 6.574 1.00 49.18 82 PRO A C 1
ATOM 544 O O . PRO A 1 94 ? 34.269 26.989 5.618 0.0000 37.18 82 PRO A O 1
ATOM 548 N N . GLY A 1 95 ? 33.506 27.898 7.542 1.00 49.57 83 GLY A N 1
ATOM 549 C CA . GLY A 1 95 ? 32.103 27.511 7.424 1.00 50.15 83 GLY A CA 1
ATOM 550 C C . GLY A 1 95 ? 31.240 28.125 8.510 1.00 50.47 83 GLY A C 1
ATOM 551 O O . GLY A 1 95 ? 30.433 29.017 8.240 1.00 52.17 83 GLY A O 1
ATOM 552 N N . THR A 1 109 ? 19.488 22.877 9.283 1.00 48.52 97 THR A N 1
ATOM 553 C CA . THR A 1 109 ? 20.179 22.320 8.121 0.50 47.87 97 THR A CA 1
ATOM 554 C C . THR A 1 109 ? 21.706 22.478 8.199 1.00 46.32 97 THR A C 1
ATOM 555 O O . THR A 1 109 ? 22.233 23.083 9.141 0.50 45.87 97 THR A O 1
ATOM 559 N N . ASP A 1 110 ? 22.396 21.941 7.188 1.00 44.69 98 ASP A N 1
ATOM 560 C CA . ASP A 1 110 ? 23.859 21.833 7.191 1.00 42.47 98 ASP A CA 1
ATOM 561 C C . ASP A 1 110 ? 24.508 22.718 6.124 1.00 42.76 98 ASP A C 1
ATOM 562 O O . ASP A 1 110 ? 24.120 22.693 4.955 1.00 43.42 98 ASP A O 1
ATOM 567 N N . VAL A 1 111 ? 25.530 23.462 6.543 1.00 41.95 99 VAL A N 1
ATOM 568 C CA . VAL A 1 111 ? 26.248 24.404 5.679 1.00 42.16 99 VAL A CA 1
ATOM 569 C C . VAL A 1 111 ? 26.813 23.756 4.395 1.00 41.94 99 VAL A C 1
ATOM 570 O O . VAL A 1 111 ? 26.889 24.399 3.341 1.00 42.24 99 VAL A O 1
ATOM 574 N N . VAL A 1 112 ? 27.177 22.476 4.473 1.00 40.11 100 VAL A N 1
ATOM 575 C CA . VAL A 1 112 ? 27.789 21.776 3.334 1.00 40.61 100 VAL A CA 1
ATOM 576 C C . VAL A 1 112 ? 26.820 21.602 2.154 1.00 41.77 100 VAL A C 1
ATOM 577 O O . VAL A 1 112 ? 27.246 21.311 1.037 1.00 42.63 100 VAL A O 1
ATOM 581 N N . GLY A 1 113 ? 25.528 21.792 2.414 1.00 41.86 101 GLY A N 1
ATOM 582 C CA . GLY A 1 113 ? 24.502 21.665 1.382 1.00 42.72 101 GLY A CA 1
ATOM 583 C C . GLY A 1 113 ? 24.209 22.958 0.654 1.00 44.44 101 GLY A C 1
ATOM 584 O O . GLY A 1 113 ? 23.412 22.967 -0.293 1.00 45.57 101 GLY A O 1
ATOM 585 N N . LEU A 1 114 ? 24.851 24.046 1.092 1.00 44.23 102 LEU A N 1
ATOM 586 C CA . LEU A 1 114 ? 24.636 25.390 0.522 1.00 46.31 102 LEU A CA 1
ATOM 587 C C . LEU A 1 114 ? 25.463 25.614 -0.741 1.00 47.55 102 LEU A C 1
ATOM 588 O O . LEU A 1 114 ? 26.637 25.245 -0.800 1.00 46.91 102 LEU A O 1
ATOM 593 N N . ASP A 1 115 ? 24.858 26.245 -1.745 1.00 49.85 103 ASP A N 1
ATOM 594 C CA . ASP A 1 115 ? 25.566 26.527 -2.989 1.00 51.50 103 ASP A CA 1
ATOM 595 C C . ASP A 1 115 ? 26.828 27.358 -2.766 1.00 51.03 103 ASP A C 1
ATOM 596 O O . ASP A 1 115 ? 27.823 27.181 -3.470 1.00 51.69 103 ASP A O 1
ATOM 601 N N . ALA A 1 116 ? 26.782 28.252 -1.781 1.00 50.25 104 ALA A N 1
ATOM 602 C CA . ALA A 1 116 ? 27.909 29.125 -1.464 1.00 50.12 104 ALA A CA 1
ATOM 603 C C . ALA A 1 116 ? 29.051 28.430 -0.714 1.00 48.58 104 ALA A C 1
ATOM 604 O O . ALA A 1 116 ? 30.104 29.031 -0.487 1.00 48.27 104 ALA A O 1
ATOM 606 N N . PHE A 1 117 ? 28.853 27.173 -0.324 1.00 47.73 105 PHE A N 1
ATOM 607 C CA . PHE A 1 117 ? 29.820 26.541 0.580 1.00 46.08 105 PHE A CA 1
ATOM 608 C C . PHE A 1 117 ? 31.226 26.295 -0.005 1.00 46.82 105 PHE A C 1
ATOM 609 O O . PHE A 1 117 ? 32.217 26.591 0.677 1.00 46.26 105 PHE A O 1
ATOM 617 N N . PRO A 1 118 ? 31.325 25.755 -1.247 1.00 47.98 106 PRO A N 1
ATOM 618 C CA . PRO A 1 118 ? 32.652 25.573 -1.854 1.00 48.95 106 PRO A CA 1
ATOM 619 C C . PRO A 1 118 ? 33.509 26.846 -1.877 1.00 50.25 106 PRO A C 1
ATOM 620 O O . PRO A 1 118 ? 34.697 26.792 -1.538 1.00 49.30 106 PRO A O 1
ATOM 624 N N . ARG A 1 119 ? 32.911 27.971 -2.273 1.00 52.21 107 ARG A N 1
ATOM 625 C CA . ARG A 1 119 ? 33.601 29.266 -2.249 1.00 53.98 107 ARG A CA 1
ATOM 626 C C . ARG A 1 119 ? 34.101 29.606 -0.840 1.00 52.50 107 ARG A C 1
ATOM 627 O O . ARG A 1 119 ? 35.263 29.967 -0.669 1.00 52.37 107 ARG A O 1
ATOM 635 N N . MET A 1 120 ? 33.217 29.472 0.154 1.00 51.67 108 MET A N 1
ATOM 636 C CA . MET A 1 120 ? 33.529 29.760 1.567 1.00 51.02 108 MET A CA 1
ATOM 637 C C . MET A 1 120 ? 34.725 28.964 2.086 1.00 49.26 108 MET A C 1
ATOM 638 O O . MET A 1 120 ? 35.566 29.493 2.827 1.00 48.63 108 MET A O 1
ATOM 643 N N . TRP A 1 121 ? 34.776 27.688 1.701 1.00 48.04 109 TRP A N 1
ATOM 644 C CA . TRP A 1 121 ? 35.833 26.773 2.122 1.00 46.46 109 TRP A CA 1
ATOM 645 C C . TRP A 1 121 ? 37.197 27.230 1.592 1.00 47.80 109 TRP A C 1
ATOM 646 O O . TRP A 1 121 ? 38.159 27.332 2.356 1.00 46.76 109 TRP A O 1
ATOM 657 N N . HIS A 1 122 ? 37.267 27.523 0.293 1.00 49.75 110 HIS A N 1
ATOM 658 C CA . HIS A 1 122 ? 38.525 27.947 -0.323 1.00 51.81 110 HIS A CA 1
ATOM 659 C C . HIS A 1 122 ? 38.942 29.341 0.117 1.00 52.68 110 HIS A C 1
ATOM 660 O O . HIS A 1 122 ? 40.133 29.599 0.299 1.00 52.57 110 HIS A O 1
ATOM 667 N N . GLU A 1 123 ? 37.960 30.228 0.282 1.00 53.30 111 GLU A N 1
ATOM 668 C CA . GLU A 1 123 ? 38.213 31.602 0.727 1.00 54.50 111 GLU A CA 1
ATOM 669 C C . GLU A 1 123 ? 38.782 31.584 2.145 1.00 52.72 111 GLU A C 1
ATOM 670 O O . GLU A 1 123 ? 39.531 32.489 2.528 1.00 53.71 111 GLU A O 1
ATOM 676 N N . GLY A 1 124 ? 38.423 30.544 2.901 1.00 50.45 112 GLY A N 1
ATOM 677 C CA . GLY A 1 124 ? 38.901 30.337 4.267 1.00 48.08 112 GLY A CA 1
ATOM 678 C C . GLY A 1 124 ? 40.225 29.589 4.370 1.00 46.96 112 GLY A C 1
ATOM 679 O O . GLY A 1 124 ? 40.646 29.231 5.476 1.00 46.48 112 GLY A O 1
ATOM 680 N N . GLY A 1 125 ? 40.874 29.352 3.226 1.00 46.77 113 GLY A N 1
ATOM 681 C CA . GLY A 1 125 ? 42.196 28.708 3.175 1.00 45.57 113 GLY A CA 1
ATOM 682 C C . GLY A 1 125 ? 42.184 27.196 2.985 1.00 43.68 113 GLY A C 1
ATOM 683 O O . GLY A 1 125 ? 43.244 26.553 2.923 1.00 44.06 113 GLY A O 1
ATOM 684 N N . GLY A 1 126 ? 40.990 26.625 2.871 1.00 41.70 114 GLY A N 1
ATOM 685 C CA . GLY A 1 126 ? 40.832 25.186 2.620 1.00 39.41 114 GLY A CA 1
ATOM 686 C C . GLY A 1 126 ? 41.475 24.280 3.653 1.00 36.78 114 GLY A C 1
ATOM 687 O O . GLY A 1 126 ? 41.633 24.657 4.822 1.00 36.46 114 GLY A O 1
ATOM 688 N N . THR A 1 127 ? 41.857 23.082 3.210 1.00 35.21 115 THR A N 1
ATOM 689 C CA . THR A 1 127 ? 42.354 22.009 4.090 1.00 33.05 115 THR A CA 1
ATOM 690 C C . THR A 1 127 ? 43.695 22.369 4.732 1.00 32.82 115 THR A C 1
ATOM 691 O O . THR A 1 127 ? 43.930 22.102 5.910 1.00 31.61 115 THR A O 1
ATOM 695 N N . ALA A 1 128 ? 44.591 23.000 3.973 1.00 33.41 116 ALA A N 1
ATOM 696 C CA . ALA A 1 128 ? 45.852 23.369 4.595 1.00 32.99 116 ALA A CA 1
ATOM 697 C C . ALA A 1 128 ? 45.665 24.352 5.764 1.00 32.67 116 ALA A C 1
ATOM 698 O O . ALA A 1 128 ? 46.388 24.275 6.767 1.00 32.82 116 ALA A O 1
ATOM 700 N N . ALA A 1 129 ? 44.685 25.253 5.660 1.00 32.14 117 ALA A N 1
ATOM 701 C CA . ALA A 1 129 ? 44.471 26.256 6.710 1.00 32.79 117 ALA A CA 1
ATOM 702 C C . ALA A 1 129 ? 43.885 25.587 7.946 1.00 31.32 117 ALA A C 1
ATOM 703 O O . ALA A 1 129 ? 44.275 25.889 9.080 1.00 31.20 117 ALA A O 1
ATOM 705 N N . VAL A 1 130 ? 42.940 24.688 7.699 1.00 30.62 118 VAL A N 1
ATOM 706 C CA . VAL A 1 130 ? 42.307 23.895 8.742 1.00 29.32 118 VAL A CA 1
ATOM 707 C C . VAL A 1 130 ? 43.357 23.147 9.578 1.00 28.68 118 VAL A C 1
ATOM 708 O O . VAL A 1 130 ? 43.324 23.192 10.819 1.00 28.34 118 VAL A O 1
ATOM 712 N N . ILE A 1 131 ? 44.288 22.487 8.892 1.00 28.30 119 ILE A N 1
ATOM 713 C CA . ILE A 1 131 ? 45.364 21.714 9.544 1.00 28.09 119 ILE A CA 1
ATOM 714 C C . ILE A 1 131 ? 46.228 22.617 10.432 1.00 28.13 119 ILE A C 1
ATOM 715 O O . ILE A 1 131 ? 46.450 22.330 11.613 1.00 27.68 119 ILE A O 1
ATOM 720 N N . ALA A 1 132 ? 46.677 23.743 9.882 1.00 28.52 120 ALA A N 1
ATOM 721 C CA . ALA A 1 132 ? 47.502 24.650 10.673 1.00 29.30 120 ALA A CA 1
ATOM 722 C C . ALA A 1 132 ? 46.765 25.256 11.868 1.00 28.16 120 ALA A C 1
ATOM 723 O O . ALA A 1 132 ? 47.351 25.405 12.940 1.00 28.55 120 ALA A O 1
ATOM 725 N N . ASP A 1 133 ? 45.499 25.623 11.658 1.00 28.37 121 ASP A N 1
ATOM 726 C CA . ASP A 1 133 ? 44.687 26.262 12.689 1.00 28.14 121 ASP A CA 1
ATOM 727 C C . ASP A 1 133 ? 44.465 25.300 13.858 1.00 26.00 121 ASP A C 1
ATOM 728 O O . ASP A 1 133 ? 44.607 25.682 15.014 1.00 25.42 121 ASP A O 1
ATOM 733 N N . TRP A 1 134 ? 44.115 24.057 13.553 1.00 25.60 122 TRP A N 1
ATOM 734 C CA . TRP A 1 134 ? 43.888 23.084 14.612 1.00 24.21 122 TRP A CA 1
ATOM 735 C C . TRP A 1 134 ? 45.196 22.691 15.312 1.00 24.51 122 TRP A C 1
ATOM 736 O O . TRP A 1 134 ? 45.218 22.418 16.524 1.00 23.90 122 TRP A O 1
ATOM 747 N N . ALA A 1 135 ? 46.301 22.681 14.562 1.00 25.35 123 ALA A N 1
ATOM 748 C CA . ALA A 1 135 ? 47.593 22.395 15.173 1.00 25.63 123 ALA A CA 1
ATOM 749 C C . ALA A 1 135 ? 47.953 23.500 16.181 1.00 26.26 123 ALA A C 1
ATOM 750 O O . ALA A 1 135 ? 48.365 23.215 17.310 1.00 26.41 123 ALA A O 1
ATOM 752 N N . ALA A 1 136 ? 47.725 24.752 15.794 1.00 25.93 124 ALA A N 1
ATOM 753 C CA . ALA A 1 136 ? 47.990 25.892 16.668 1.00 26.47 124 ALA A CA 1
ATOM 754 C C . ALA A 1 136 ? 47.065 25.886 17.892 1.00 24.67 124 ALA A C 1
ATOM 755 O O . ALA A 1 136 ? 47.490 26.174 19.017 1.00 26.07 124 ALA A O 1
ATOM 757 N N . ALA A 1 137 ? 45.791 25.545 17.679 1.00 24.07 125 ALA A N 1
ATOM 758 C CA . ALA A 1 137 ? 44.838 25.494 18.783 1.00 23.38 125 ALA A CA 1
ATOM 759 C C . ALA A 1 137 ? 45.231 24.425 19.807 1.00 22.07 125 ALA A C 1
ATOM 760 O O . ALA A 1 137 ? 45.172 24.659 21.012 1.00 22.22 125 ALA A O 1
ATOM 762 N N . LEU A 1 138 ? 45.598 23.241 19.320 1.00 22.12 126 LEU A N 1
ATOM 763 C CA . LEU A 1 138 ? 46.006 22.157 20.202 1.00 20.62 126 LEU A CA 1
ATOM 764 C C . LEU A 1 138 ? 47.327 22.521 20.923 1.00 22.47 126 LEU A C 1
ATOM 765 O O . LEU A 1 138 ? 47.447 22.288 22.119 1.00 22.26 126 LEU A O 1
ATOM 770 N N . ASP A 1 139 ? 48.265 23.158 20.221 1.00 24.53 127 ASP A N 1
ATOM 771 C CA . ASP A 1 139 ? 49.489 23.648 20.876 1.00 25.37 127 ASP A CA 1
ATOM 772 C C . ASP A 1 139 ? 49.175 24.555 22.062 1.00 25.99 127 ASP A C 1
ATOM 773 O O . ASP A 1 139 ? 49.779 24.430 23.148 1.00 26.09 127 ASP A O 1
ATOM 778 N N . PHE A 1 140 ? 48.253 25.492 21.843 1.00 23.91 128 PHE A N 1
ATOM 779 C CA . PHE A 1 140 ? 47.798 26.426 22.873 1.00 24.32 128 PHE A CA 1
ATOM 780 C C . PHE A 1 140 ? 47.234 25.723 24.097 1.00 23.61 128 PHE A C 1
ATOM 781 O O . PHE A 1 140 ? 47.638 25.998 25.226 1.00 25.45 128 PHE A O 1
ATOM 789 N N A ILE A 1 141 ? 46.288 24.821 23.875 0.70 22.34 129 ILE A N 1
ATOM 790 N N B ILE A 1 141 ? 46.291 24.805 23.884 0.30 22.63 129 ILE A N 1
ATOM 791 C CA A ILE A 1 141 ? 45.684 24.139 24.984 0.70 21.79 129 ILE A CA 1
ATOM 792 C CA B ILE A 1 141 ? 45.660 24.086 24.991 0.30 22.06 129 ILE A CA 1
ATOM 793 C C A ILE A 1 141 ? 46.730 23.314 25.743 0.70 22.75 129 ILE A C 1
ATOM 794 C C B ILE A 1 141 ? 46.611 23.140 25.724 0.30 22.63 129 ILE A C 1
ATOM 795 O O A ILE A 1 141 ? 46.752 23.319 26.972 0.70 23.12 129 ILE A O 1
ATOM 796 O O B ILE A 1 141 ? 46.425 22.846 26.914 0.30 22.70 129 ILE A O 1
ATOM 805 N N . GLU A 1 142 ? 47.618 22.648 25.014 1.00 22.54 130 GLU A N 1
ATOM 806 C CA . GLU A 1 142 ? 48.627 21.803 25.665 1.00 23.58 130 GLU A CA 1
ATOM 807 C C . GLU A 1 142 ? 49.548 22.598 26.573 1.00 24.52 130 GLU A C 1
ATOM 808 O O . GLU A 1 142 ? 49.916 22.110 27.638 1.00 26.12 130 GLU A O 1
ATOM 814 N N . ALA A 1 143 ? 49.872 23.823 26.177 1.00 25.52 131 ALA A N 1
ATOM 815 C CA . ALA A 1 143 ? 50.766 24.663 26.996 1.00 25.94 131 ALA A CA 1
ATOM 816 C C . ALA A 1 143 ? 50.018 25.209 28.218 1.00 26.15 131 ALA A C 1
ATOM 817 O O . ALA A 1 143 ? 50.577 25.331 29.320 1.00 26.69 131 ALA A O 1
ATOM 819 N N . GLU A 1 144 ? 48.754 25.545 28.029 1.00 24.83 132 GLU A N 1
ATOM 820 C CA . GLU A 1 144 ? 47.962 26.105 29.111 1.00 26.59 132 GLU A CA 1
ATOM 821 C C . GLU A 1 144 ? 47.449 25.068 30.105 1.00 25.71 132 GLU A C 1
ATOM 822 O O . GLU A 1 144 ? 47.307 25.358 31.299 1.00 27.09 132 GLU A O 1
ATOM 828 N N . GLU A 1 145 ? 47.097 23.885 29.603 1.00 25.09 133 GLU A N 1
ATOM 829 C CA . GLU A 1 145 ? 46.401 22.899 30.414 1.00 25.51 133 GLU A CA 1
ATOM 830 C C . GLU A 1 145 ? 47.169 21.618 30.614 1.00 25.94 133 GLU A C 1
ATOM 831 O O . GLU A 1 145 ? 46.788 20.778 31.443 1.00 25.81 133 GLU A O 1
ATOM 837 N N . GLY A 1 146 ? 48.222 21.463 29.822 1.00 26.41 134 GLY A N 1
ATOM 838 C CA . GLY A 1 146 ? 49.092 20.292 29.897 1.00 26.86 134 GLY A CA 1
ATOM 839 C C . GLY A 1 146 ? 48.681 19.294 28.836 1.00 25.88 134 GLY A C 1
ATOM 840 O O . GLY A 1 146 ? 47.469 19.134 28.586 1.00 24.33 134 GLY A O 1
ATOM 841 N N . PRO A 1 147 ? 49.654 18.624 28.185 1.00 25.02 135 PRO A N 1
ATOM 842 C CA . PRO A 1 147 ? 49.283 17.675 27.127 1.00 25.46 135 PRO A CA 1
ATOM 843 C C . PRO A 1 147 ? 48.600 16.439 27.691 1.00 24.95 135 PRO A C 1
ATOM 844 O O . PRO A 1 147 ? 49.015 15.918 28.731 1.00 25.35 135 PRO A O 1
ATOM 848 N N . ARG A 1 148 ? 47.518 15.997 27.025 1.00 24.35 136 ARG A N 1
ATOM 849 C CA . ARG A 1 148 ? 46.722 14.877 27.485 1.00 24.34 136 ARG A CA 1
ATOM 850 C C . ARG A 1 148 ? 46.372 13.962 26.303 1.00 23.15 136 ARG A C 1
ATOM 851 O O . ARG A 1 148 ? 46.498 14.364 25.127 1.00 22.76 136 ARG A O 1
ATOM 859 N N . PRO A 1 149 ? 45.938 12.720 26.593 1.00 23.25 137 PRO A N 1
ATOM 860 C CA . PRO A 1 149 ? 45.447 11.903 25.490 1.00 21.62 137 PRO A CA 1
ATOM 861 C C . PRO A 1 149 ? 44.289 12.635 24.795 1.00 19.85 137 PRO A C 1
ATOM 862 O O . PRO A 1 149 ? 43.367 13.092 25.476 1.00 20.48 137 PRO A O 1
ATOM 866 N N . THR A 1 150 ? 44.380 12.754 23.480 1.00 19.16 138 THR A N 1
ATOM 867 C CA . THR A 1 150 ? 43.474 13.640 22.715 1.00 18.23 138 THR A CA 1
ATOM 868 C C . THR A 1 150 ? 42.781 12.884 21.593 1.00 18.71 138 THR A C 1
ATOM 869 O O . THR A 1 150 ? 43.393 12.085 20.882 1.00 19.70 138 THR A O 1
ATOM 873 N N . GLY A 1 151 ? 41.475 13.113 21.464 1.00 17.14 139 GLY A N 1
ATOM 874 C CA . GLY A 1 151 ? 40.689 12.500 20.389 1.00 16.99 139 GLY A CA 1
ATOM 875 C C . GLY A 1 151 ? 40.040 13.562 19.500 1.00 16.31 139 GLY A C 1
ATOM 876 O O . GLY A 1 151 ? 40.163 14.755 19.754 1.00 17.61 139 GLY A O 1
ATOM 877 N N . TRP A 1 152 ? 39.383 13.110 18.435 1.00 15.62 140 TRP A N 1
ATOM 878 C CA . TRP A 1 152 ? 38.634 13.985 17.532 1.00 15.76 140 TRP A CA 1
ATOM 879 C C . TRP A 1 152 ? 37.204 13.524 17.433 1.00 16.14 140 TRP A C 1
ATOM 880 O O . TRP A 1 152 ? 36.965 12.321 17.342 1.00 16.10 140 TRP A O 1
ATOM 891 N N . TRP A 1 153 ? 36.273 14.486 17.484 1.00 15.26 141 TRP A N 1
ATOM 892 C CA . TRP A 1 153 ? 34.864 14.191 17.179 1.00 15.36 141 TRP A CA 1
ATOM 893 C C . TRP A 1 153 ? 34.391 15.185 16.113 1.00 16.15 141 TRP A C 1
ATOM 894 O O . TRP A 1 153 ? 34.499 16.392 16.318 1.00 16.47 141 TRP A O 1
ATOM 905 N N . GLY A 1 154 ? 33.885 14.720 14.975 1.00 14.73 142 GLY A N 1
ATOM 906 C CA . GLY A 1 154 ? 33.262 15.715 14.075 1.00 16.61 142 GLY A CA 1
ATOM 907 C C . GLY A 1 154 ? 32.679 15.077 12.845 1.00 16.21 142 GLY A C 1
ATOM 908 O O . GLY A 1 154 ? 33.305 14.229 12.240 1.00 17.97 142 GLY A O 1
ATOM 909 N N . LEU A 1 155 ? 31.470 15.507 12.510 1.00 16.57 143 LEU A N 1
ATOM 910 C CA . LEU A 1 155 ? 30.709 14.946 11.398 1.00 17.67 143 LEU A CA 1
ATOM 911 C C . LEU A 1 155 ? 30.565 16.017 10.322 1.00 19.30 143 LEU A C 1
ATOM 912 O O . LEU A 1 155 ? 30.529 17.217 10.631 1.00 19.54 143 LEU A O 1
ATOM 917 N N . SER A 1 156 ? 30.443 15.575 9.062 1.00 19.62 144 SER A N 1
ATOM 918 C CA . SER A 1 156 ? 30.135 16.448 7.929 1.00 22.19 144 SER A CA 1
ATOM 919 C C . SER A 1 156 ? 31.295 17.434 7.758 1.00 22.02 144 SER A C 1
ATOM 920 O O . SER A 1 156 ? 32.407 16.976 7.514 1.00 22.31 144 SER A O 1
ATOM 923 N N . MET A 1 157 ? 31.099 18.744 7.929 1.00 23.38 145 MET A N 1
ATOM 924 C CA . MET A 1 157 ? 32.278 19.636 7.891 1.00 23.46 145 MET A CA 1
ATOM 925 C C . MET A 1 157 ? 33.315 19.246 8.960 1.00 22.84 145 MET A C 1
ATOM 926 O O . MET A 1 157 ? 34.538 19.405 8.778 1.00 22.72 145 MET A O 1
ATOM 931 N N . GLY A 1 158 ? 32.822 18.668 10.054 1.00 20.56 146 GLY A N 1
ATOM 932 C CA . GLY A 1 158 ? 33.690 18.151 11.107 1.00 20.15 146 GLY A CA 1
ATOM 933 C C . GLY A 1 158 ? 34.607 17.035 10.648 1.00 19.88 146 GLY A C 1
ATOM 934 O O . GLY A 1 158 ? 35.658 16.813 11.251 1.00 19.79 146 GLY A O 1
ATOM 935 N N . THR A 1 159 ? 34.188 16.276 9.636 1.00 19.47 147 THR A N 1
ATOM 936 C CA . THR A 1 159 ? 35.074 15.278 9.023 1.00 20.09 147 THR A CA 1
ATOM 937 C C . THR A 1 159 ? 35.915 15.859 7.886 1.00 21.27 147 THR A C 1
ATOM 938 O O . THR A 1 159 ? 37.075 15.450 7.711 1.00 22.20 147 THR A O 1
ATOM 942 N N . MET A 1 160 ? 35.356 16.808 7.142 1.00 22.50 148 MET A N 1
ATOM 943 C CA . MET A 1 160 ? 36.196 17.551 6.185 1.00 22.96 148 MET A CA 1
ATOM 944 C C . MET A 1 160 ? 37.435 18.132 6.884 1.00 23.52 148 MET A C 1
ATOM 945 O O . MET A 1 160 ? 38.506 18.236 6.280 1.00 24.46 148 MET A O 1
ATOM 950 N N . MET A 1 161 ? 37.271 18.516 8.150 1.00 22.14 149 MET A N 1
ATOM 951 C CA . MET A 1 161 ? 38.360 19.040 8.958 1.00 22.88 149 MET A CA 1
ATOM 952 C C . MET A 1 161 ? 39.085 17.935 9.709 1.00 22.48 149 MET A C 1
ATOM 953 O O . MET A 1 161 ? 40.313 17.899 9.736 1.00 23.20 149 MET A O 1
ATOM 958 N N . GLY A 1 162 ? 38.306 17.042 10.319 1.00 21.00 150 GLY A N 1
ATOM 959 C CA . GLY A 1 162 ? 38.851 16.009 11.197 1.00 20.71 150 GLY A CA 1
ATOM 960 C C . GLY A 1 162 ? 39.686 14.925 10.589 1.00 20.42 150 GLY A C 1
ATOM 961 O O . GLY A 1 162 ? 40.640 14.485 11.203 1.00 20.42 150 GLY A O 1
ATOM 962 N N . LEU A 1 163 ? 39.338 14.501 9.384 1.00 20.28 151 LEU A N 1
ATOM 963 C CA . LEU A 1 163 ? 40.104 13.454 8.729 1.00 22.14 151 LEU A CA 1
ATOM 964 C C . LEU A 1 163 ? 41.527 13.986 8.408 1.00 21.45 151 LEU A C 1
ATOM 965 O O . LEU A 1 163 ? 42.522 13.375 8.810 1.00 21.80 151 LEU A O 1
ATOM 970 N N . PRO A 1 164 ? 41.641 15.150 7.749 1.00 22.73 152 PRO A N 1
ATOM 971 C CA . PRO A 1 164 ? 42.988 15.768 7.591 1.00 23.37 152 PRO A CA 1
ATOM 972 C C . PRO A 1 164 ? 43.751 16.039 8.901 1.00 24.09 152 PRO A C 1
ATOM 973 O O . PRO A 1 164 ? 44.961 15.783 8.990 1.00 23.68 152 PRO A O 1
ATOM 977 N N . VAL A 1 165 ? 43.058 16.565 9.915 1.00 22.04 153 VAL A N 1
ATOM 978 C CA . VAL A 1 165 ? 43.730 16.807 11.187 1.00 22.46 153 VAL A CA 1
ATOM 979 C C . VAL A 1 165 ? 44.281 15.525 11.821 1.00 22.02 153 VAL A C 1
ATOM 980 O O . VAL A 1 165 ? 45.416 15.498 12.271 1.00 23.39 153 VAL A O 1
ATOM 984 N N . THR A 1 166 ? 43.462 14.474 11.874 1.00 21.11 154 THR A N 1
ATOM 985 C CA . THR A 1 166 ? 43.868 13.203 12.439 1.00 22.18 154 THR A CA 1
ATOM 986 C C . THR A 1 166 ? 45.036 12.616 11.643 1.00 22.92 154 THR A C 1
ATOM 987 O O . THR A 1 166 ? 45.969 12.091 12.242 1.00 24.05 154 THR A O 1
ATOM 991 N N . ALA A 1 167 ? 44.991 12.745 10.314 1.00 23.50 155 ALA A N 1
ATOM 992 C CA . ALA A 1 167 ? 46.077 12.244 9.449 1.00 26.40 155 ALA A CA 1
ATOM 993 C C . ALA A 1 167 ? 47.373 13.003 9.748 1.00 27.72 155 ALA A C 1
ATOM 994 O O . ALA A 1 167 ? 48.460 12.420 9.779 1.00 28.43 155 ALA A O 1
ATOM 996 N N . SER A 1 168 ? 47.239 14.296 10.014 1.00 28.20 156 SER A N 1
ATOM 997 C CA . SER A 1 168 ? 48.383 15.200 10.087 1.00 30.07 156 SER A CA 1
ATOM 998 C C . SER A 1 168 ? 48.988 15.253 11.484 1.00 30.00 156 SER A C 1
ATOM 999 O O . SER A 1 168 ? 50.197 15.453 11.626 1.00 31.51 156 SER A O 1
ATOM 1002 N N . ASP A 1 169 ? 48.158 15.099 12.517 1.00 27.84 157 ASP A N 1
ATOM 1003 C CA . ASP A 1 169 ? 48.595 15.360 13.887 1.00 27.85 157 ASP A CA 1
ATOM 1004 C C . ASP A 1 169 ? 48.458 14.089 14.686 1.00 27.65 157 ASP A C 1
ATOM 1005 O O . ASP A 1 169 ? 47.369 13.724 15.125 1.00 26.41 157 ASP A O 1
ATOM 1010 N N . LYS A 1 170 ? 49.577 13.391 14.868 1.00 28.31 158 LYS A N 1
ATOM 1011 C CA . LYS A 1 170 ? 49.526 12.113 15.565 1.00 27.80 158 LYS A CA 1
ATOM 1012 C C . LYS A 1 170 ? 49.207 12.210 17.057 1.00 26.52 158 LYS A C 1
ATOM 1013 O O . LYS A 1 170 ? 49.093 11.176 17.716 1.00 27.27 158 LYS A O 1
ATOM 1019 N N . ARG A 1 171 ? 49.000 13.427 17.578 1.00 24.98 159 ARG A N 1
ATOM 1020 C CA . ARG A 1 171 ? 48.439 13.563 18.932 1.00 23.79 159 ARG A CA 1
ATOM 1021 C C . ARG A 1 171 ? 46.991 13.062 18.972 1.00 23.04 159 ARG A C 1
ATOM 1022 O O . ARG A 1 171 ? 46.485 12.790 20.056 1.00 22.67 159 ARG A O 1
ATOM 1030 N N . ILE A 1 172 ? 46.328 12.996 17.819 1.00 22.26 160 ILE A N 1
ATOM 1031 C CA . ILE A 1 172 ? 44.960 12.437 17.769 1.00 20.62 160 ILE A CA 1
ATOM 1032 C C . ILE A 1 172 ? 45.034 10.906 17.898 1.00 20.87 160 ILE A C 1
ATOM 1033 O O . ILE A 1 172 ? 45.578 10.210 16.999 1.00 21.38 160 ILE A O 1
ATOM 1038 N N A LYS A 1 173 ? 44.518 10.390 19.014 0.50 19.76 161 LYS A N 1
ATOM 1039 N N B LYS A 1 173 ? 44.534 10.394 19.022 0.50 19.65 161 LYS A N 1
ATOM 1040 C CA A LYS A 1 173 ? 44.631 8.958 19.335 0.50 20.54 161 LYS A CA 1
ATOM 1041 C CA B LYS A 1 173 ? 44.640 8.960 19.330 0.50 20.35 161 LYS A CA 1
ATOM 1042 C C A LYS A 1 173 ? 43.401 8.134 18.986 0.50 19.65 161 LYS A C 1
ATOM 1043 C C B LYS A 1 173 ? 43.431 8.145 18.879 0.50 19.57 161 LYS A C 1
ATOM 1044 O O A LYS A 1 173 ? 43.445 6.896 19.057 0.50 20.23 161 LYS A O 1
ATOM 1045 O O B LYS A 1 173 ? 43.523 6.923 18.757 0.50 20.50 161 LYS A O 1
ATOM 1056 N N . VAL A 1 174 ? 42.300 8.815 18.657 1.00 18.50 162 VAL A N 1
ATOM 1057 C CA . VAL A 1 174 ? 41.063 8.119 18.235 1.00 17.46 162 VAL A CA 1
ATOM 1058 C C . VAL A 1 174 ? 40.190 9.178 17.595 1.00 15.29 162 VAL A C 1
ATOM 1059 O O . VAL A 1 174 ? 40.243 10.338 17.996 1.00 16.25 162 VAL A O 1
ATOM 1063 N N . ALA A 1 175 ? 39.413 8.789 16.610 1.00 15.61 163 ALA A N 1
ATOM 1064 C CA . ALA A 1 175 ? 38.513 9.752 15.945 1.00 15.44 163 ALA A CA 1
ATOM 1065 C C . ALA A 1 175 ? 37.124 9.204 15.723 1.00 16.20 163 ALA A C 1
ATOM 1066 O O . ALA A 1 175 ? 36.959 8.062 15.338 1.00 16.38 163 ALA A O 1
ATOM 1068 N N . LEU A 1 176 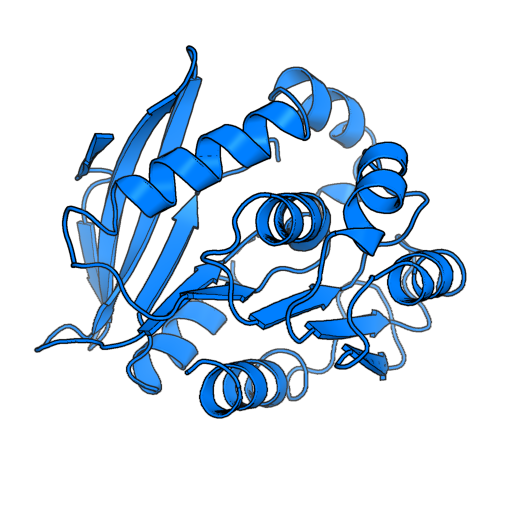? 36.141 10.066 15.966 1.00 14.25 164 LEU A N 1
ATOM 1069 C CA . LEU A 1 176 ? 34.765 9.789 15.564 1.00 14.56 164 LEU A CA 1
ATOM 1070 C C . LEU A 1 176 ? 34.529 10.722 14.367 1.00 15.00 164 LEU A C 1
ATOM 1071 O O . LEU A 1 176 ? 34.688 11.953 14.480 1.00 15.74 164 LEU A O 1
ATOM 1076 N N . LEU A 1 177 ? 34.247 10.109 13.214 1.00 15.59 165 LEU A N 1
ATOM 1077 C CA . LEU A 1 177 ? 34.086 10.827 11.935 1.00 16.73 165 LEU A CA 1
ATOM 1078 C C . LEU A 1 177 ? 32.788 10.377 11.307 1.00 16.42 165 LEU A C 1
ATOM 1079 O O . LEU A 1 177 ? 32.134 9.445 11.791 1.00 16.59 165 LEU A O 1
ATOM 1084 N N . GLY A 1 178 ? 32.366 11.066 10.252 1.00 16.52 166 GLY A N 1
ATOM 1085 C CA . GLY A 1 178 ? 31.191 10.588 9.561 1.00 17.24 166 GLY A CA 1
ATOM 1086 C C . GLY A 1 178 ? 30.463 11.636 8.768 1.00 17.40 166 GLY A C 1
ATOM 1087 O O . GLY A 1 178 ? 30.886 12.807 8.698 1.00 18.64 166 GLY A O 1
ATOM 1088 N N . LEU A 1 179 ? 29.413 11.163 8.098 1.00 17.88 167 LEU A N 1
ATOM 1089 C CA . LEU A 1 179 ? 28.540 12.026 7.258 1.00 19.34 167 LEU A CA 1
ATOM 1090 C C . LEU A 1 179 ? 29.299 12.820 6.197 1.00 20.67 167 LEU A C 1
ATOM 1091 O O . LEU A 1 179 ? 29.004 14.005 5.960 1.00 21.65 167 LEU A O 1
ATOM 1096 N N . MET A 1 180 ? 30.273 12.154 5.580 1.00 21.22 168 MET A N 1
ATOM 1097 C CA . MET A 1 180 ? 31.141 12.767 4.591 1.00 22.82 168 MET A CA 1
ATOM 1098 C C . MET A 1 180 ? 31.643 11.670 3.670 1.00 23.77 168 MET A C 1
ATOM 1099 O O . MET A 1 180 ? 31.781 10.503 4.090 1.00 22.40 168 MET A O 1
ATOM 1104 N N . GLY A 1 181 ? 31.846 12.013 2.400 1.00 25.05 169 GLY A N 1
ATOM 1105 C CA . GLY A 1 181 ? 32.384 11.068 1.469 1.00 26.82 169 GLY A CA 1
ATOM 1106 C C . GLY A 1 181 ? 33.418 11.713 0.563 1.00 28.54 169 GLY A C 1
ATOM 1107 O O . GLY A 1 181 ? 33.919 12.804 0.839 1.00 28.66 169 GLY A O 1
ATOM 1108 N N . VAL A 1 182 ? 33.741 11.009 -0.514 1.00 30.53 170 VAL A N 1
ATOM 1109 C CA . VAL A 1 182 ? 34.785 11.432 -1.451 1.00 32.98 170 VAL A CA 1
ATOM 1110 C C . VAL A 1 182 ? 34.324 12.512 -2.419 1.00 35.43 170 VAL A C 1
ATOM 1111 O O . VAL A 1 182 ? 35.146 13.092 -3.145 1.00 36.14 170 VAL A O 1
ATOM 1115 N N . GLU A 1 183 ? 33.017 12.768 -2.455 1.00 36.32 171 GLU A N 1
ATOM 1116 C CA . GLU A 1 183 ? 32.470 13.800 -3.342 1.00 39.27 171 GLU A CA 1
ATOM 1117 C C . GLU A 1 183 ? 32.285 15.120 -2.590 1.00 39.66 171 GLU A C 1
ATOM 1118 O O . GLU A 1 183 ? 31.747 16.084 -3.137 1.00 41.51 171 GLU A O 1
ATOM 1124 N N . GLY A 1 184 ? 32.761 15.149 -1.345 1.00 38.64 172 GLY A N 1
ATOM 1125 C CA . GLY A 1 184 ? 32.874 16.379 -0.569 1.00 38.91 172 GLY A CA 1
ATOM 1126 C C . GLY A 1 184 ? 33.710 17.437 -1.283 1.00 39.79 172 GLY A C 1
ATOM 1127 O O . GLY A 1 184 ? 34.469 17.147 -2.222 1.00 41.25 172 GLY A O 1
ATOM 1128 N N . VAL A 1 185 ? 33.558 18.674 -0.831 1.00 39.79 173 VAL A N 1
ATOM 1129 C CA . VAL A 1 185 ? 34.248 19.838 -1.398 1.00 40.26 173 VAL A CA 1
ATOM 1130 C C . VAL A 1 185 ? 35.786 19.717 -1.336 1.00 39.17 173 VAL A C 1
ATOM 1131 O O . VAL A 1 185 ? 36.478 20.173 -2.245 1.00 40.81 173 VAL A O 1
ATOM 1135 N N . ASN A 1 186 ? 36.307 19.105 -0.272 1.00 35.86 174 ASN A N 1
ATOM 1136 C CA . ASN A 1 186 ? 37.734 18.756 -0.193 1.00 34.21 174 ASN A CA 1
ATOM 1137 C C . ASN A 1 186 ? 37.983 17.243 -0.382 1.00 33.57 174 ASN A C 1
ATOM 1138 O O . ASN A 1 186 ? 38.932 16.678 0.159 1.00 32.48 174 ASN A O 1
ATOM 1143 N N . GLY A 1 187 ? 37.141 16.614 -1.201 1.00 33.31 175 GLY A N 1
ATOM 1144 C CA . GLY A 1 187 ? 37.224 15.171 -1.468 1.00 33.37 175 GLY A CA 1
ATOM 1145 C C . GLY A 1 187 ? 38.607 14.669 -1.850 1.00 33.59 175 GLY A C 1
ATOM 1146 O O . GLY A 1 187 ? 39.045 13.628 -1.356 1.00 32.54 175 GLY A O 1
ATOM 1147 N N . GLU A 1 188 ? 39.299 15.420 -2.720 1.00 34.99 176 GLU A N 1
ATOM 1148 C CA . GLU A 1 188 ? 40.663 15.062 -3.129 1.00 35.85 176 GLU A CA 1
ATOM 1149 C C . GLU A 1 188 ? 41.608 14.925 -1.945 1.00 34.20 176 GLU A C 1
ATOM 1150 O O . GLU A 1 188 ? 42.345 13.946 -1.843 1.00 34.30 176 GLU A O 1
ATOM 1156 N N . ASP A 1 189 ? 41.578 15.918 -1.056 1.00 32.72 177 ASP A N 1
ATOM 1157 C CA . ASP A 1 189 ? 42.401 15.922 0.149 1.00 31.56 177 ASP A CA 1
ATOM 1158 C C . ASP A 1 189 ? 42.019 14.750 1.040 1.00 29.98 177 ASP A C 1
ATOM 1159 O O . ASP A 1 189 ? 42.890 14.078 1.598 1.00 29.39 177 ASP A O 1
ATOM 1164 N N . LEU A 1 190 ? 40.720 14.486 1.131 1.00 29.27 178 LEU A N 1
ATOM 1165 C CA . LEU A 1 190 ? 40.240 13.401 2.008 1.00 28.23 178 LEU A CA 1
ATOM 1166 C C . LEU A 1 190 ? 40.746 12.040 1.539 1.00 29.00 178 LEU A C 1
ATOM 1167 O O . LEU A 1 190 ? 41.208 11.237 2.349 1.00 28.58 178 LEU A O 1
ATOM 1172 N N . VAL A 1 191 ? 40.678 11.803 0.228 1.00 29.78 179 VAL A N 1
ATOM 1173 C CA . VAL A 1 191 ? 41.151 10.572 -0.380 1.00 31.14 179 VAL A CA 1
ATOM 1174 C C . VAL A 1 191 ? 42.666 10.441 -0.190 1.00 31.18 179 VAL A C 1
ATOM 1175 O O . VAL A 1 191 ? 43.177 9.360 0.120 1.00 31.10 179 VAL A O 1
ATOM 1179 N N . ARG A 1 192 ? 43.376 11.554 -0.349 1.00 31.14 180 ARG A N 1
ATOM 1180 C CA . ARG A 1 192 ? 44.829 11.560 -0.220 1.00 31.48 180 ARG A CA 1
ATOM 1181 C C . ARG A 1 192 ? 45.293 11.287 1.207 1.00 30.56 180 ARG A C 1
ATOM 1182 O O . ARG A 1 192 ? 46.278 10.572 1.435 1.00 31.32 180 ARG A O 1
ATOM 1190 N N . LEU A 1 193 ? 44.565 11.848 2.171 1.00 27.96 181 LEU A N 1
ATOM 1191 C CA . LEU A 1 193 ? 44.988 11.792 3.563 1.00 27.20 181 LEU A CA 1
ATOM 1192 C C . LEU A 1 193 ? 44.416 10.588 4.334 1.00 26.02 181 LEU A C 1
ATOM 1193 O O . LEU A 1 193 ? 44.956 10.200 5.368 1.00 26.54 181 LEU A O 1
ATOM 1198 N N . ALA A 1 194 ? 43.337 10.013 3.824 1.00 26.21 182 ALA A N 1
ATOM 1199 C CA . ALA A 1 194 ? 42.686 8.878 4.515 1.00 25.63 182 ALA A CA 1
ATOM 1200 C C . ALA A 1 194 ? 43.640 7.710 4.873 1.00 25.99 182 ALA A C 1
ATOM 1201 O O . ALA A 1 194 ? 43.566 7.187 5.984 1.00 25.43 182 ALA A O 1
ATOM 1203 N N . PRO A 1 195 ? 44.564 7.322 3.965 1.00 27.27 183 PRO A N 1
ATOM 1204 C CA . PRO A 1 195 ? 45.504 6.239 4.288 1.00 27.95 183 PRO A CA 1
ATOM 1205 C C . PRO A 1 195 ? 46.418 6.581 5.442 1.00 28.80 183 PRO A C 1
ATOM 1206 O O . PRO A 1 195 ? 46.984 5.663 6.064 1.00 30.68 183 PRO A O 1
ATOM 1210 N N . GLN A 1 196 ? 46.560 7.877 5.733 1.00 28.43 184 GLN A N 1
ATOM 1211 C CA . GLN A 1 196 ? 47.411 8.337 6.826 1.00 29.26 184 GLN A CA 1
ATOM 1212 C C . GLN A 1 196 ? 46.661 8.454 8.152 1.00 27.42 184 GLN A C 1
ATOM 1213 O O . GLN A 1 196 ? 47.237 8.854 9.161 1.00 28.25 184 GLN A O 1
ATOM 1219 N N . VAL A 1 197 ? 45.378 8.114 8.161 1.00 27.02 185 VAL A N 1
ATOM 1220 C CA . VAL A 1 197 ? 44.684 7.979 9.432 1.00 25.86 185 VAL A CA 1
ATOM 1221 C C . VAL A 1 197 ? 44.980 6.573 9.972 1.00 26.49 185 VAL A C 1
ATOM 1222 O O . VAL A 1 197 ? 44.505 5.586 9.426 1.00 27.61 185 VAL A O 1
ATOM 1226 N N . THR A 1 198 ? 45.764 6.472 11.041 1.00 26.27 186 THR A N 1
ATOM 1227 C CA . THR A 1 198 ? 46.201 5.153 11.496 1.0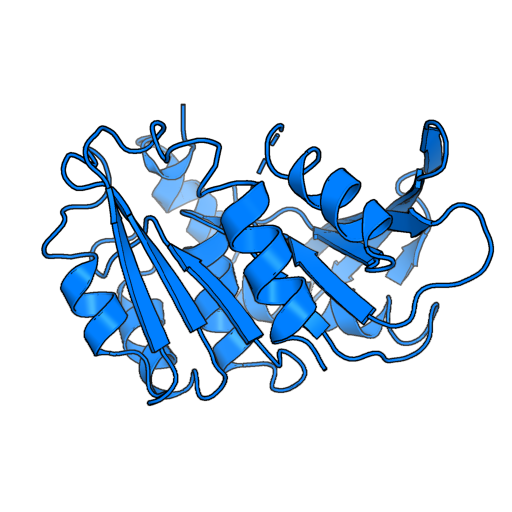0 27.50 186 THR A CA 1
ATOM 1228 C C . THR A 1 198 ? 45.684 4.785 12.877 1.00 25.98 186 THR A C 1
ATOM 1229 O O . THR A 1 198 ? 45.984 3.704 13.388 1.00 26.73 186 THR A O 1
ATOM 1233 N N . CYS A 1 199 ? 44.919 5.697 13.477 1.00 23.46 187 CYS A N 1
ATOM 1234 C CA . CYS A 1 199 ? 44.421 5.522 14.836 1.00 22.04 187 CYS A CA 1
ATOM 1235 C C . CYS A 1 199 ? 43.054 4.862 14.711 1.00 20.42 187 CYS A C 1
ATOM 1236 O O . CYS A 1 199 ? 42.527 4.782 13.604 1.00 21.36 187 CYS A O 1
ATOM 1239 N N . PRO A 1 200 ? 42.487 4.396 15.834 1.00 18.35 188 PRO A N 1
ATOM 1240 C CA . PRO A 1 200 ? 41.119 3.843 15.746 1.00 17.36 188 PRO A CA 1
ATOM 1241 C C . PRO A 1 200 ? 40.094 4.896 15.336 1.00 16.41 188 PRO A C 1
ATOM 1242 O O . PRO A 1 200 ? 40.222 6.075 15.697 1.00 17.02 188 PRO A O 1
ATOM 1246 N N . VAL A 1 201 ? 39.110 4.464 14.568 1.00 16.09 189 VAL A N 1
ATOM 1247 C CA . VAL A 1 201 ? 38.061 5.339 14.047 1.00 16.23 189 VAL A CA 1
ATOM 1248 C C . VAL A 1 201 ? 36.729 4.640 14.172 1.00 15.36 189 VAL A C 1
ATOM 1249 O O . VAL A 1 201 ? 36.578 3.444 13.846 1.00 15.54 189 VAL A O 1
ATOM 1253 N N . ARG A 1 202 ? 35.722 5.393 14.608 1.00 15.07 190 ARG A N 1
ATOM 1254 C CA . ARG A 1 202 ? 34.347 4.980 14.369 1.00 14.17 190 ARG A CA 1
ATOM 1255 C C . ARG A 1 202 ? 33.801 5.996 13.373 1.00 14.66 190 ARG A C 1
ATOM 1256 O O . ARG A 1 202 ? 33.954 7.188 13.563 1.00 14.49 190 ARG A O 1
ATOM 1264 N N . TYR A 1 203 ? 33.151 5.497 12.332 1.00 13.88 191 TYR A N 1
ATOM 1265 C CA . TYR A 1 203 ? 32.633 6.335 11.227 1.00 14.87 191 TYR A CA 1
ATOM 1266 C C . TYR A 1 203 ? 31.122 6.125 11.124 1.00 14.82 191 TYR A C 1
ATOM 1267 O O . TYR A 1 203 ? 30.639 4.990 11.155 1.00 15.51 191 TYR A O 1
ATOM 1276 N N . LEU A 1 204 ? 30.371 7.227 11.034 1.00 15.47 192 LEU A N 1
ATOM 1277 C CA . LEU A 1 204 ? 28.907 7.159 10.925 1.00 15.60 192 LEU A CA 1
ATOM 1278 C C . LEU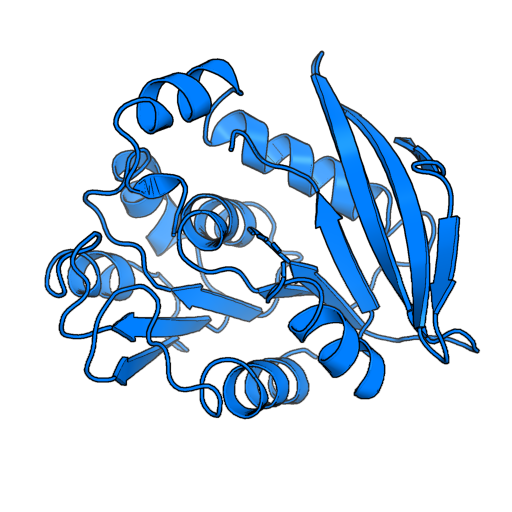 A 1 204 ? 28.452 7.583 9.534 1.00 17.55 192 LEU A C 1
ATOM 1279 O O . LEU A 1 204 ? 28.941 8.564 8.978 1.00 18.44 192 LEU A O 1
ATOM 1284 N N . LEU A 1 205 ? 27.534 6.819 8.969 1.00 16.00 193 LEU A N 1
ATOM 1285 C CA . LEU A 1 205 ? 26.841 7.265 7.756 1.00 17.60 193 LEU A CA 1
ATOM 1286 C C . LEU A 1 205 ? 25.341 7.096 7.878 1.00 18.05 193 LEU A C 1
ATOM 1287 O O . LEU A 1 205 ? 24.838 6.242 8.610 1.00 18.05 193 LEU A O 1
ATOM 1292 N N . GLN A 1 206 ? 24.611 7.931 7.138 1.00 19.26 194 GLN A N 1
ATOM 1293 C CA . GLN A 1 206 ? 23.156 7.838 7.080 1.00 19.93 194 GLN A CA 1
ATOM 1294 C C . GLN A 1 206 ? 22.762 7.269 5.728 1.00 20.83 194 GLN A C 1
ATOM 1295 O O . GLN A 1 206 ? 23.221 7.740 4.712 1.00 21.85 194 GLN A O 1
ATOM 1301 N N . TRP A 1 207 ? 21.933 6.236 5.745 1.00 20.46 195 TRP A N 1
ATOM 1302 C CA . TRP A 1 207 ? 21.604 5.483 4.522 1.00 22.14 195 TRP A CA 1
ATOM 1303 C C . TRP A 1 207 ? 21.011 6.395 3.439 1.00 24.67 195 TRP A C 1
ATOM 1304 O O . TRP A 1 207 ? 21.399 6.331 2.256 1.00 25.49 195 TRP A O 1
ATOM 1315 N N . ASP A 1 208 ? 20.108 7.267 3.871 1.00 24.87 196 ASP A N 1
ATOM 1316 C CA . ASP A 1 208 ? 19.323 8.128 2.970 1.00 26.44 196 ASP A CA 1
ATOM 1317 C C . ASP A 1 208 ? 19.825 9.586 3.000 1.00 26.33 196 ASP A C 1
ATOM 1318 O O . ASP A 1 208 ? 19.082 10.548 2.721 1.00 27.66 196 ASP A O 1
ATOM 1323 N N . ASP A 1 209 ? 21.110 9.745 3.295 1.00 24.86 197 ASP A N 1
ATOM 1324 C CA . ASP A 1 209 ? 21.772 11.046 3.323 1.00 24.86 197 ASP A CA 1
ATOM 1325 C C . ASP A 1 209 ? 21.626 11.731 1.956 1.00 26.58 197 ASP A C 1
ATOM 1326 O O . ASP A 1 209 ? 22.111 11.223 0.945 1.00 27.51 197 ASP A O 1
ATOM 1331 N N . GLU A 1 210 ? 20.927 12.855 1.946 1.00 28.23 198 GLU A N 1
ATOM 1332 C CA . GLU A 1 210 ? 20.684 13.593 0.712 1.00 29.84 198 GLU A CA 1
ATOM 1333 C C . GLU A 1 210 ? 21.885 14.420 0.271 1.00 30.43 198 GLU A C 1
ATOM 1334 O O . GLU A 1 210 ? 21.887 14.939 -0.857 1.00 31.55 198 GLU A O 1
ATOM 1340 N N . LEU A 1 211 ? 22.873 14.579 1.150 1.00 29.26 199 LEU A N 1
ATOM 1341 C CA . LEU A 1 211 ? 24.049 15.413 0.863 1.00 29.66 199 LEU A CA 1
ATOM 1342 C C . LEU A 1 211 ? 25.293 14.601 0.541 1.00 29.57 199 LEU A C 1
ATOM 1343 O O . LEU A 1 211 ? 26.174 15.071 -0.172 1.00 30.96 199 LEU A O 1
ATOM 1348 N N . VAL A 1 212 ? 25.356 13.388 1.085 1.00 28.29 200 VAL A N 1
ATOM 1349 C CA . VAL A 1 212 ? 26.510 12.524 0.946 1.00 28.25 200 VAL A CA 1
ATOM 1350 C C . VAL A 1 212 ? 25.977 11.157 0.550 1.00 28.44 200 VAL A C 1
ATOM 1351 O O . VAL A 1 212 ? 25.312 10.477 1.349 1.00 28.14 200 VAL A O 1
ATOM 1355 N N . SER A 1 213 ? 26.220 10.730 -0.690 1.00 29.20 201 SER A N 1
ATOM 1356 C CA . SER A 1 213 ? 25.662 9.438 -1.094 1.00 29.54 201 SER A CA 1
ATOM 1357 C C . SER A 1 213 ? 26.299 8.336 -0.264 1.00 27.67 201 SER A C 1
ATOM 1358 O O . SER A 1 213 ? 27.472 8.423 0.122 1.00 27.73 201 SER A O 1
ATOM 1361 N N . LEU A 1 214 ? 25.523 7.296 -0.004 1.00 28.14 202 LEU A N 1
ATOM 1362 C CA . LEU A 1 214 ? 26.047 6.170 0.757 1.00 26.95 202 LEU A CA 1
ATOM 1363 C C . LEU A 1 214 ? 27.322 5.624 0.105 1.00 27.47 202 LEU A C 1
ATOM 1364 O O . LEU A 1 214 ? 28.314 5.399 0.797 1.00 27.09 202 LEU A O 1
ATOM 1369 N N . GLN A 1 215 ? 27.316 5.472 -1.227 1.00 29.07 203 GLN A N 1
ATOM 1370 C CA . GLN A 1 215 ? 28.498 4.924 -1.927 1.00 29.67 203 GLN A CA 1
ATOM 1371 C C . GLN A 1 215 ? 29.742 5.810 -1.752 1.00 29.00 203 GLN A C 1
ATOM 1372 O O . GLN A 1 215 ? 30.841 5.299 -1.551 1.00 28.75 203 GLN A O 1
ATOM 1378 N N A SER A 1 216 ? 29.564 7.131 -1.812 0.30 28.69 204 SER A N 1
ATOM 1379 N N B SER A 1 216 ? 29.555 7.126 -1.820 0.70 29.40 204 SER A N 1
ATOM 1380 C CA A SER A 1 216 ? 30.680 8.061 -1.591 0.30 27.99 204 SER A CA 1
ATOM 1381 C CA B SER A 1 216 ? 30.648 8.066 -1.594 0.70 29.55 204 SER A CA 1
ATOM 1382 C C A SER A 1 216 ? 31.224 7.958 -0.166 0.30 26.70 204 SER A C 1
ATOM 1383 C C B SER A 1 216 ? 31.214 7.964 -0.171 0.70 27.52 204 SER A C 1
ATOM 1384 O O A SER A 1 216 ? 32.430 8.084 0.057 0.30 26.26 204 SER A O 1
ATOM 1385 O O B SER A 1 216 ? 32.421 8.092 0.046 0.70 26.64 204 SER A O 1
ATOM 1390 N N . GLY A 1 217 ? 30.326 7.726 0.789 1.00 25.69 205 GLY A N 1
ATOM 1391 C CA . GLY A 1 217 ? 30.715 7.566 2.193 1.00 24.52 205 GLY A CA 1
ATOM 1392 C C . GLY A 1 217 ? 31.465 6.262 2.390 1.00 23.79 205 GLY A C 1
ATOM 1393 O O . GLY A 1 217 ? 32.503 6.238 3.040 1.00 24.42 205 GLY A O 1
ATOM 1394 N N . LEU A 1 218 ? 30.957 5.190 1.797 1.00 24.88 206 LEU A N 1
ATOM 1395 C CA . LEU A 1 218 ? 31.658 3.913 1.808 1.00 24.55 206 LEU A CA 1
ATOM 1396 C C . LEU A 1 218 ? 33.057 4.012 1.204 1.00 25.74 206 LEU A C 1
ATOM 1397 O O . LEU A 1 218 ? 34.026 3.498 1.772 1.00 25.32 206 LEU A O 1
ATOM 1402 N N . GLU A 1 219 ? 33.172 4.681 0.057 1.00 27.45 207 GLU A N 1
ATOM 1403 C CA . GLU A 1 219 ? 34.464 4.803 -0.597 1.00 28.98 207 GLU A CA 1
ATOM 1404 C C . GLU A 1 219 ? 35.496 5.447 0.335 1.00 27.80 207 GLU A C 1
ATOM 1405 O O . GLU A 1 219 ? 36.623 4.969 0.447 1.00 28.71 207 GLU A O 1
ATOM 1411 N N . LEU A 1 220 ? 35.098 6.509 1.026 1.00 26.08 208 LEU A N 1
ATOM 1412 C CA . LEU A 1 220 ? 36.013 7.184 1.929 1.00 25.50 208 LEU A CA 1
ATOM 1413 C C . LEU A 1 220 ? 36.370 6.335 3.161 1.00 24.26 208 LEU A C 1
ATOM 1414 O O . LEU A 1 220 ? 37.530 6.215 3.513 1.00 24.21 208 LEU A O 1
ATOM 1419 N N . PHE A 1 221 ? 35.368 5.722 3.799 1.00 23.15 209 PHE A N 1
ATOM 1420 C CA . PHE A 1 221 ? 35.642 4.773 4.868 1.00 22.25 209 PHE A CA 1
ATOM 1421 C C . PHE A 1 221 ? 36.663 3.684 4.451 1.00 23.06 209 PHE A C 1
ATOM 1422 O O . PHE A 1 221 ? 37.601 3.373 5.198 1.00 22.43 209 PHE A O 1
ATOM 1430 N N . GLY A 1 222 ? 36.482 3.121 3.259 1.00 24.16 210 GLY A N 1
ATOM 1431 C CA . GLY A 1 222 ? 37.403 2.101 2.766 1.00 26.28 210 GLY A CA 1
ATOM 1432 C C . GLY A 1 222 ? 38.842 2.577 2.65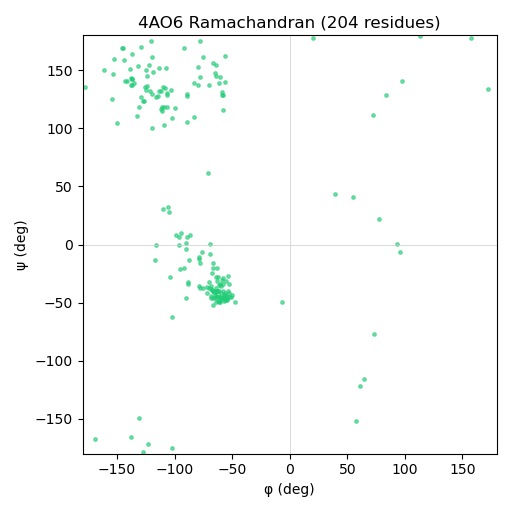4 1.00 27.41 210 GLY A C 1
ATOM 1433 O O . GLY A 1 222 ? 39.774 1.782 2.824 1.00 28.43 210 GLY A O 1
ATOM 1434 N N . LYS A 1 223 ? 39.031 3.867 2.380 1.00 27.51 211 LYS A N 1
ATOM 1435 C CA . LYS A 1 223 ? 40.372 4.435 2.204 1.00 28.73 211 LYS A CA 1
ATOM 1436 C C . LYS A 1 223 ? 41.139 4.705 3.498 1.00 27.80 211 LYS A C 1
ATOM 1437 O O . LYS A 1 223 ? 42.362 4.879 3.463 1.00 28.27 211 LYS A O 1
ATOM 1443 N N . LEU A 1 224 ? 40.436 4.728 4.636 1.00 25.05 212 LEU A N 1
ATOM 1444 C CA . LEU A 1 224 ? 41.092 4.966 5.918 1.00 24.62 212 LEU A CA 1
ATOM 1445 C C . LEU A 1 224 ? 42.147 3.901 6.159 1.00 25.12 212 LEU A C 1
ATOM 1446 O O . LEU A 1 224 ? 41.875 2.703 6.007 1.00 26.03 212 LEU A O 1
ATOM 1451 N N . GLY A 1 225 ? 43.347 4.345 6.532 1.00 25.55 213 GLY A N 1
ATOM 1452 C CA . GLY A 1 225 ? 44.482 3.455 6.712 1.00 26.91 213 GLY A CA 1
ATOM 1453 C C . GLY A 1 225 ? 44.345 2.447 7.832 1.00 27.46 213 GLY A C 1
ATOM 1454 O O . GLY A 1 225 ? 44.731 1.272 7.692 1.00 29.42 213 GLY A O 1
ATOM 1455 N N . THR A 1 226 ? 43.769 2.891 8.944 1.00 26.05 214 THR A N 1
ATOM 1456 C CA . THR A 1 226 ? 43.681 2.058 10.131 1.00 25.45 214 THR A CA 1
ATOM 1457 C C . THR A 1 226 ? 42.896 0.746 9.933 1.00 25.35 214 THR A C 1
ATOM 1458 O O .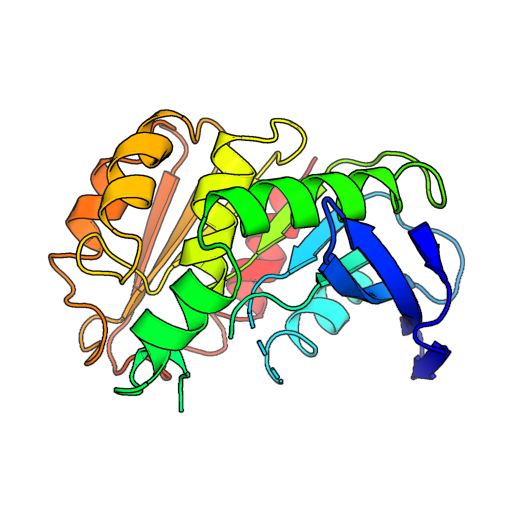 THR A 1 226 ? 41.922 0.697 9.188 1.00 24.64 214 THR A O 1
ATOM 1462 N N . LYS A 1 227 ? 43.341 -0.316 10.597 1.00 25.18 215 LYS A N 1
ATOM 1463 C CA . LYS A 1 227 ? 42.572 -1.554 10.605 1.00 25.24 215 LYS A CA 1
ATOM 1464 C C . LYS A 1 227 ? 41.537 -1.552 11.743 1.00 24.12 215 LYS A C 1
ATOM 1465 O O . LYS A 1 227 ? 40.616 -2.375 11.750 1.00 25.03 215 LYS A O 1
ATOM 1471 N N . GLN A 1 228 ? 41.686 -0.601 12.673 1.00 23.02 216 GLN A N 1
ATOM 1472 C CA A GLN A 1 228 ? 40.813 -0.503 13.832 0.50 22.24 216 GLN A CA 1
ATOM 1473 C CA B GLN A 1 228 ? 40.806 -0.492 13.837 0.50 22.35 216 GLN A CA 1
ATOM 1474 C C . GLN A 1 228 ? 39.738 0.541 13.508 1.00 20.97 216 GLN A C 1
ATOM 1475 O O . GLN A 1 228 ? 39.644 1.577 14.152 1.00 21.81 216 GLN A O 1
ATOM 1486 N N . LYS A 1 229 ? 38.971 0.273 12.462 1.00 20.14 217 LYS A N 1
ATOM 1487 C CA . LYS A 1 229 ? 37.878 1.191 12.064 1.00 18.38 217 LYS A CA 1
ATOM 1488 C C . LYS A 1 229 ? 36.581 0.407 12.026 1.00 17.92 217 LYS A C 1
ATOM 1489 O O . LYS A 1 229 ? 36.570 -0.755 11.660 1.00 18.14 217 LYS A O 1
ATOM 1495 N N . THR A 1 230 ? 35.481 1.060 12.392 1.00 17.62 218 THR A N 1
ATOM 1496 C CA . THR A 1 230 ? 34.171 0.430 12.315 1.00 16.35 218 THR A CA 1
ATOM 1497 C C . THR A 1 230 ? 33.190 1.459 11.760 1.00 16.21 218 THR A C 1
ATOM 1498 O O . THR A 1 230 ? 33.262 2.628 12.139 1.00 17.49 218 THR A O 1
ATOM 1502 N N . LEU A 1 231 ? 32.327 1.016 10.852 1.00 16.18 219 LEU A N 1
ATOM 1503 C CA . LEU A 1 231 ? 31.325 1.883 10.202 1.00 15.64 219 LEU A CA 1
ATOM 1504 C C . LEU A 1 231 ? 29.976 1.535 10.793 1.00 15.20 219 LEU A C 1
ATOM 1505 O O . LEU A 1 231 ? 29.644 0.363 10.874 1.00 15.34 219 LEU A O 1
ATOM 1510 N N . HIS A 1 232 ? 29.209 2.552 11.231 1.00 14.67 220 HIS A N 1
ATOM 1511 C CA . HIS A 1 232 ? 27.802 2.341 11.638 1.00 14.17 220 HIS A CA 1
ATOM 1512 C C . HIS A 1 232 ? 26.947 3.098 10.659 1.00 16.28 220 HIS A C 1
ATOM 1513 O O . HIS A 1 232 ? 27.179 4.295 10.416 1.00 16.46 220 HIS A O 1
ATOM 1520 N N . VAL A 1 233 ? 25.986 2.398 10.092 1.00 15.89 221 VAL A N 1
ATOM 1521 C CA . VAL A 1 233 ? 25.056 3.032 9.130 1.00 16.39 221 VAL A CA 1
ATOM 1522 C C . VAL A 1 233 ? 23.651 2.907 9.676 1.00 16.92 221 VAL A C 1
ATOM 1523 O O . VAL A 1 233 ? 23.220 1.812 10.045 1.00 17.13 221 VAL A O 1
ATOM 1527 N N . ASN A 1 234 ? 22.938 4.039 9.715 1.00 16.82 222 ASN A N 1
ATOM 1528 C CA . ASN A 1 234 ? 21.547 4.055 10.154 1.00 16.78 222 ASN A CA 1
ATOM 1529 C C . ASN A 1 234 ? 20.666 4.625 9.064 1.00 18.30 222 ASN A C 1
ATOM 1530 O O . ASN A 1 234 ? 21.144 5.390 8.256 1.00 18.91 222 ASN A O 1
ATOM 1535 N N . PRO A 1 235 ? 19.385 4.249 9.070 1.00 18.92 223 PRO A N 1
ATOM 1536 C CA . PRO A 1 235 ? 18.448 4.818 8.085 1.00 20.53 223 PRO A CA 1
ATOM 1537 C C . PRO A 1 235 ? 18.229 6.298 8.300 1.00 21.72 223 PRO A C 1
ATOM 1538 O O . PRO A 1 235 ? 18.386 6.807 9.413 1.00 21.63 223 PRO A O 1
ATOM 1542 N N . GLY A 1 236 ? 17.834 6.971 7.226 1.00 22.63 224 GLY A N 1
ATOM 1543 C CA . GLY A 1 236 ? 17.395 8.356 7.322 1.00 23.26 224 GLY A CA 1
ATOM 1544 C C . GLY A 1 236 ? 18.255 9.395 6.656 1.00 23.15 224 GLY A C 1
ATOM 1545 O O . GLY A 1 236 ? 19.286 9.091 6.048 1.00 21.36 224 GLY A O 1
ATOM 1546 N N . LYS A 1 237 ? 17.800 10.641 6.775 1.00 23.79 225 LYS A N 1
ATOM 1547 C CA . LYS A 1 237 ? 18.445 11.770 6.127 1.00 25.34 225 LYS A CA 1
ATOM 1548 C C . LYS A 1 237 ? 19.707 12.216 6.868 1.00 24.98 225 LYS A C 1
ATOM 1549 O O . LYS A 1 237 ? 20.050 11.671 7.951 1.00 23.94 225 LYS A O 1
ATOM 1555 N N . HIS A 1 238 ? 20.409 13.182 6.276 1.00 25.08 226 HIS A N 1
ATOM 1556 C CA . HIS A 1 238 ? 21.680 13.691 6.794 1.00 25.80 226 HIS A CA 1
ATOM 1557 C C . HIS A 1 238 ? 21.594 14.134 8.236 1.00 26.44 226 HIS A C 1
ATOM 1558 O O . HIS A 1 238 ? 22.510 13.869 9.021 1.00 25.84 226 HIS A O 1
ATOM 1565 N N . SER A 1 239 ? 20.484 14.782 8.602 1.00 27.43 227 SER A N 1
ATOM 1566 C CA . SER A 1 239 ? 20.312 15.324 9.940 1.00 28.58 227 SER A CA 1
ATOM 1567 C C . SER A 1 239 ? 19.688 14.329 10.926 1.00 28.54 227 SER A C 1
ATOM 1568 O O . SER A 1 239 ? 19.398 14.718 12.062 1.00 30.40 227 SER A O 1
ATOM 1571 N N . ALA A 1 240 ? 19.497 13.076 10.507 1.00 26.75 228 ALA A N 1
ATOM 1572 C CA . ALA A 1 240 ? 18.724 12.107 11.276 1.00 25.72 228 ALA A CA 1
ATOM 1573 C C . ALA A 1 240 ? 19.533 10.981 11.910 1.00 23.61 228 ALA A C 1
ATOM 1574 O O . ALA A 1 240 ? 19.002 9.908 12.149 1.00 24.12 228 ALA A O 1
ATOM 1576 N N . VAL A 1 241 ? 20.790 11.252 12.261 1.00 21.59 229 VAL A N 1
ATOM 1577 C CA . VAL A 1 241 ? 21.554 10.250 13.034 1.00 20.15 229 VAL A CA 1
ATOM 1578 C C . VAL A 1 241 ? 20.760 10.008 14.325 1.00 19.82 229 VAL A C 1
ATOM 1579 O O . VAL A 1 241 ? 20.392 10.977 15.041 1.00 20.75 229 VAL A O 1
ATOM 1583 N N . PRO A 1 242 ? 20.469 8.750 14.653 1.00 19.44 230 PRO A N 1
ATOM 1584 C CA . PRO A 1 242 ? 19.736 8.508 15.875 1.00 19.29 230 PRO A CA 1
ATOM 1585 C C . PRO A 1 242 ? 20.446 9.117 17.086 1.00 18.74 230 PRO A C 1
ATOM 1586 O O . PRO A 1 242 ? 21.655 9.059 17.180 1.00 17.93 230 PRO A O 1
ATOM 1590 N N . THR A 1 243 ? 19.683 9.711 18.004 1.00 18.95 231 THR A N 1
ATOM 1591 C CA . THR A 1 243 ? 20.328 10.384 19.131 1.00 19.59 231 THR A CA 1
ATOM 1592 C C . THR A 1 243 ? 21.186 9.447 20.002 1.00 19.40 231 THR A C 1
ATOM 1593 O O . THR A 1 243 ? 22.201 9.878 20.542 1.00 18.96 231 THR A O 1
ATOM 1597 N N . TRP A 1 244 ? 20.774 8.180 20.149 1.00 18.99 232 TRP A N 1
ATOM 1598 C CA . TRP A 1 244 ? 21.521 7.222 20.952 1.00 18.87 232 TRP A CA 1
ATOM 1599 C C . TRP A 1 244 ? 22.876 6.891 20.310 1.00 18.38 232 TRP A C 1
ATOM 1600 O O . TRP A 1 244 ? 23.810 6.457 20.994 1.00 18.35 232 TRP A O 1
ATOM 1611 N N . GLU A 1 245 ? 22.954 7.065 18.998 1.00 17.73 233 GLU A N 1
ATOM 1612 C CA . GLU A 1 245 ? 24.187 6.870 18.231 1.00 17.21 233 GLU A CA 1
ATOM 1613 C C . GLU A 1 245 ? 25.032 8.145 18.348 1.00 17.63 233 GLU A C 1
ATOM 1614 O O . GLU A 1 245 ? 26.246 8.083 18.6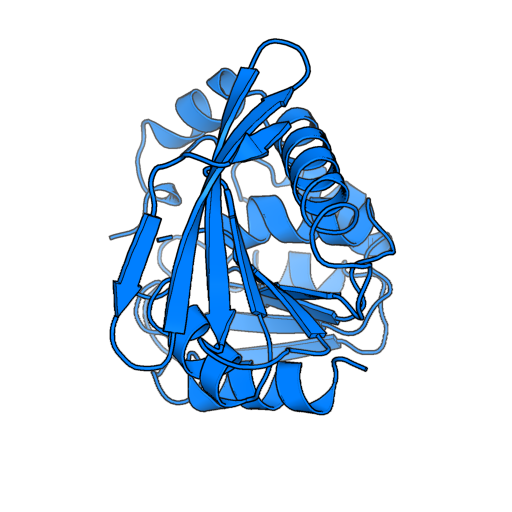69 1.00 17.84 233 GLU A O 1
ATOM 1620 N N A MET A 1 246 ? 24.427 9.316 18.126 0.50 17.80 234 MET A N 1
ATOM 1621 N N B MET A 1 246 ? 24.371 9.287 18.128 0.50 17.96 234 MET A N 1
ATOM 1622 C CA A MET A 1 246 ? 25.205 10.557 18.175 0.50 18.51 234 MET A CA 1
ATOM 1623 C CA B MET A 1 246 ? 24.979 10.609 18.183 0.50 19.07 234 MET A CA 1
ATOM 1624 C C A MET A 1 246 ? 25.715 10.912 19.573 0.50 18.49 234 MET A C 1
ATOM 1625 C C B MET A 1 246 ? 25.641 10.920 19.522 0.50 18.62 234 MET A C 1
ATOM 1626 O O A MET A 1 246 ? 26.822 11.446 19.702 0.50 18.84 234 MET A O 1
ATOM 1627 O O B MET A 1 246 ? 26.775 11.413 19.556 0.50 18.83 234 MET A O 1
ATOM 1636 N N . PHE A 1 247 ? 24.923 10.637 20.606 1.00 18.32 235 PHE A N 1
ATOM 1637 C CA . PHE A 1 247 ? 25.298 11.061 21.953 1.00 18.14 235 PHE A CA 1
ATOM 1638 C C . PHE A 1 247 ? 25.897 9.896 22.716 1.00 18.04 235 PHE A C 1
ATOM 1639 O O . PHE A 1 247 ? 27.133 9.769 22.712 1.00 18.40 235 PHE A O 1
ATOM 1647 N N . ALA A 1 248 ? 25.076 9.040 23.336 1.00 18.82 236 ALA A N 1
ATOM 1648 C CA . ALA A 1 248 ? 25.579 7.885 24.108 1.00 19.54 236 ALA A CA 1
ATOM 1649 C C . ALA A 1 248 ? 26.639 7.114 23.327 1.00 18.30 236 ALA A C 1
ATOM 1650 O O . ALA A 1 248 ? 27.712 6.829 23.874 1.00 19.83 236 ALA A O 1
ATOM 1652 N N . GLY A 1 249 ? 26.357 6.786 22.067 1.00 17.49 237 GLY A N 1
ATOM 1653 C CA . GLY A 1 249 ? 27.248 5.896 21.302 1.00 17.15 237 GLY A CA 1
ATOM 1654 C C . GLY A 1 249 ? 28.630 6.507 21.129 1.00 17.59 237 GLY A C 1
ATOM 1655 O O . GLY A 1 249 ? 29.664 5.829 21.420 1.00 17.69 237 GLY A O 1
ATOM 1656 N N . THR A 1 250 ? 28.673 7.765 20.699 1.00 17.04 238 THR A N 1
ATOM 1657 C CA . THR A 1 250 ? 29.990 8.413 20.411 1.00 17.38 238 THR A CA 1
ATOM 1658 C C . THR A 1 250 ? 30.736 8.712 21.705 1.00 17.41 238 THR A C 1
ATOM 1659 O O . THR A 1 250 ? 31.961 8.571 21.770 1.00 17.23 238 THR A O 1
ATOM 1663 N N . VAL A 1 251 ? 29.994 9.102 22.745 1.00 17.11 239 VAL A N 1
ATOM 1664 C CA . VAL A 1 251 ? 30.649 9.451 24.010 1.00 17.71 239 VAL A CA 1
ATOM 1665 C C . VAL A 1 251 ? 31.233 8.191 24.636 1.00 18.19 239 VAL A C 1
ATOM 1666 O O . VAL A 1 251 ? 32.393 8.191 25.091 1.00 19.28 239 VAL A O 1
ATOM 1670 N N . ASP A 1 252 ? 30.465 7.101 24.637 1.00 18.18 240 ASP A N 1
ATOM 1671 C CA . ASP A 1 252 ? 30.968 5.820 25.140 1.00 19.66 240 ASP A CA 1
ATOM 1672 C C . ASP A 1 252 ? 32.188 5.377 24.326 1.00 18.40 240 ASP A C 1
ATOM 1673 O O . ASP A 1 252 ? 33.194 4.866 24.890 1.00 19.39 240 ASP A O 1
ATOM 1678 N N . TYR A 1 253 ? 32.130 5.553 23.008 1.00 17.89 241 TYR A N 1
ATOM 1679 C CA . TYR A 1 253 ? 33.254 5.130 22.154 1.00 17.73 241 TYR A CA 1
ATOM 1680 C C . TYR A 1 253 ? 34.533 5.879 22.518 1.00 17.25 241 TYR A C 1
ATOM 1681 O O . TYR A 1 253 ? 35.594 5.254 22.709 1.00 17.61 241 TYR A O 1
ATOM 1690 N N . LEU A 1 254 ? 34.450 7.197 22.611 1.00 17.05 242 LEU A N 1
ATOM 1691 C CA . LEU A 1 254 ? 35.641 8.000 22.925 1.00 18.17 242 LEU A CA 1
ATOM 1692 C C . LEU A 1 254 ? 36.070 7.730 24.358 1.00 19.69 242 LEU A C 1
ATOM 1693 O O . LEU A 1 254 ? 37.275 7.625 24.617 1.00 21.23 242 LEU A O 1
ATOM 1698 N N . ASP A 1 255 ? 35.116 7.570 25.282 1.00 20.83 243 ASP A N 1
ATOM 1699 C CA . ASP A 1 255 ? 35.452 7.347 26.693 1.00 23.51 243 ASP A CA 1
ATOM 1700 C C . ASP A 1 255 ? 36.252 6.039 26.828 1.00 24.54 243 ASP A C 1
ATOM 1701 O O . ASP A 1 255 ? 37.231 5.976 27.586 1.00 26.05 243 ASP A O 1
ATOM 1706 N N . GLN A 1 256 ? 35.860 5.021 26.067 1.00 24.45 244 GLN A N 1
ATOM 1707 C CA . GLN A 1 256 ? 36.500 3.701 26.155 1.00 26.57 244 GLN A CA 1
ATOM 1708 C C . GLN A 1 256 ? 37.830 3.643 25.427 1.00 27.81 244 GLN A C 1
ATOM 1709 O O . GLN A 1 256 ? 38.788 3.002 25.904 1.00 28.71 244 GLN A O 1
ATOM 1715 N N . ARG A 1 257 ? 37.902 4.316 24.288 1.00 27.37 245 ARG A N 1
ATOM 1716 C CA . ARG A 1 257 ? 39.021 4.142 23.361 1.00 28.97 245 ARG A CA 1
ATOM 1717 C C . ARG A 1 257 ? 40.101 5.199 23.578 1.00 29.51 245 ARG A C 1
ATOM 1718 O O . ARG A 1 257 ? 41.276 4.996 23.217 1.00 30.57 245 ARG A O 1
ATOM 1726 N N . LEU A 1 258 ? 39.738 6.318 24.202 1.00 28.48 246 LEU A N 1
ATOM 1727 C CA . LEU A 1 258 ? 40.683 7.412 24.341 1.00 29.38 246 LEU A CA 1
ATOM 1728 C C . LEU A 1 258 ? 41.441 7.198 25.618 1.00 30.68 246 LEU A C 1
ATOM 1729 O O . LEU A 1 258 ? 40.902 7.352 26.722 1.00 32.10 246 LEU A O 1
ATOM 1734 N N . LYS A 1 259 ? 42.691 6.770 25.449 1.00 32.39 247 LYS A N 1
ATOM 1735 C CA . LYS A 1 259 ? 43.597 6.469 26.544 1.00 33.91 247 LYS A CA 1
ATOM 1736 C C . LYS A 1 259 ? 45.011 6.874 26.112 1.00 34.47 247 LYS A C 1
ATOM 1737 O O . LYS A 1 259 ? 45.246 7.206 24.936 0.75 33.52 247 LYS A O 1
#

Sequence (222 aa):
MSWNGKDERKLSVQERGFSLEVDGRTVPGVYWSPAEGSSDRLVLLGHEYIEEQVAKLLVGRGISAMAIDGPGTDVVGLDAFPRMWHEGGGTAAVIADWAAALDFIIEAEEGPRPTGWWGLSMGTMMGLPVTASDKRIKKVALLGLMGVEGVNGEDLVRLAPQVTCPVRYLLQWDDELVSLQSSGLELFGKLGTKQQKTLHVNPGKHSAVPTWEMMFAGTVDYLDQRLK

CATH classification: 3.40.50.1820

Solvent-accessible surface area: 9996 Å² total; per-residue (Å²): 174,64,60,69,49,162,67,125,142,143,149,62,16,47,43,58,5,1,42,4,132,14,116,90,77,100,4,66,8,43,1,15,9,25,26,152,74,106,12,101,25,2,0,0,0,0,76,169,68,14,53,74,0,0,100,79,0,11,67,97,27,0,0,0,0,5,2,76,21,19,60,198,37,38,26,46,99,122,44,0,53,146,66,2,114,153,22,38,8,9,79,6,4,46,32,15,2,34,26,0,1,79,18,0,26,89,92,63,27,106,37,40,0,0,0,0,0,1,2,4,0,0,0,0,0,0,0,4,3,3,53,20,123,78,5,94,0,0,0,0,0,7,4,1,29,132,22,52,7,4,159,38,0,49,134,9,0,73,88,0,87,17,44,1,32,0,1,3,2,155,74,14,98,70,11,52,29,133,5,0,65,92,0,31,52,78,5,32,5,182,116,51,71,41,53,53,16,105,20,112,9,102,47,11,31,94,159,8,19,35,51,15,0,1,53,9,0,30,112,120,0,146